Protein AF-A0A929B8I9-F1 (afdb_monomer)

pLDDT: mean 90.93, std 15.97, range [38.53, 98.94]

Mean predicted aligned error: 7.39 Å

InterPro domains:
  IPR000791 Acetate transporter GPR1/Ato2/SatP-like [PF01184] (19-195)
  IPR051633 Acetate Uptake Transporter [PTHR31123] (15-196)

Foldseek 3Di:
DDDDDDDDPPPPPDPPDPDDPDPDPPDAQLLLQLLLLLLVLLLLLLCVLLVVDDVVPSLVSLVSLPPRQAPSLLVSLVVCVVSVNPLSNCVSNVSNVVSNVVSCCVPPPLVVCPPCSLVVLLVSLVVVLVVLVVSLVVCVQAWPLSNLLSVLSSQLSNLVSVCSVPVDSVSSSVSSVSSNSSSVSSNLLSCQSPVCVVVVHRPRPTNHGD

Organism: NCBI:txid2781240

Sequence (210 aa):
MTTVSRDSDLDGPGNGAPAEPASAPAFGDPAPLGMGAFAMTTFVLSVFNAGLMNIELQTVVLPLALFYGGLSQVLAGMWAFRVGNTFGGLAFTSFGAFWLSYATYAQFFVEALGAGADAATSLFLFAWAIFSAYMTVAAVRTTPVVLGVFVLLTITLVLLGAASASGAGALTMAGGWAGLLTALVAWYGSAGGVINLVWGRDLLPGNAPR

Nearest PDB structures (foldseek):
  5ys3-assembly1_A  TM=9.348E-01  e=8.831E-11  Citrobacter koseri ATCC BAA-895
  5zug-assembly1_F  TM=9.337E-01  e=6.625E-10  Escherichia coli K-12
  8j7v-assembly1_B  TM=3.418E-01  e=6.396E+00  Homo sapiens

Secondary structure (DSSP, 8-state):
----------------PPPPPPPPPSS--SHHHHHHHHHHHHHHHHHHHTTSS-GGGGGGHHHIIIIIIIIIHHHHHHHHHHTT-HHHHHHHHHHHHHHHHHHHIIIIITGGGGGGHHHHHHHHHHHHHHHHHHHHHHHTTS-HHHHHHHHHHHHHHHHHHHHHHHT-HHHHHHHHHHHHHHHHHHHHHHHHHHHHHHHTS-SSTT-S--

Structure (mmCIF, N/CA/C/O backbone):
data_AF-A0A929B8I9-F1
#
_entry.id   AF-A0A929B8I9-F1
#
loop_
_atom_site.group_PDB
_atom_site.id
_atom_site.type_symbol
_atom_site.label_atom_id
_atom_site.label_alt_id
_atom_site.label_comp_id
_atom_site.label_asym_id
_atom_site.label_entity_id
_atom_site.label_seq_id
_atom_site.pdbx_PDB_ins_code
_atom_site.Cartn_x
_atom_site.Cartn_y
_atom_site.Cartn_z
_atom_site.occupancy
_atom_site.B_iso_or_equiv
_atom_site.auth_seq_id
_atom_site.auth_comp_id
_atom_site.auth_asym_id
_atom_site.auth_atom_id
_atom_site.pdbx_PDB_model_num
ATOM 1 N N . MET A 1 1 ? -43.778 15.004 79.796 1.00 38.53 1 MET A N 1
ATOM 2 C CA . MET A 1 1 ? -44.407 15.240 78.481 1.00 38.53 1 MET A CA 1
ATOM 3 C C . MET A 1 1 ? -43.318 14.967 77.442 1.00 38.53 1 MET A C 1
ATOM 5 O O . MET A 1 1 ? -42.367 15.728 77.419 1.00 38.53 1 MET A O 1
ATOM 9 N N . THR A 1 2 ? -43.187 13.701 77.003 1.00 40.50 2 THR A N 1
ATOM 10 C CA . THR A 1 2 ? -43.490 13.204 75.623 1.00 40.50 2 THR A CA 1
ATOM 11 C C . THR A 1 2 ? -42.479 13.728 74.585 1.00 40.50 2 THR A C 1
ATOM 13 O O . THR A 1 2 ? -42.297 14.930 74.527 1.00 40.50 2 THR A O 1
ATOM 16 N N . THR A 1 3 ? -41.755 12.961 73.756 1.00 40.31 3 THR A N 1
ATOM 17 C CA . THR A 1 3 ? -41.862 11.581 73.224 1.00 40.31 3 THR A CA 1
ATOM 18 C C . THR A 1 3 ? -40.519 11.137 72.597 1.00 40.31 3 THR A C 1
ATOM 20 O O . THR A 1 3 ? -39.682 11.962 72.251 1.00 40.31 3 THR A O 1
ATOM 23 N N . VAL A 1 4 ? -40.366 9.820 72.421 1.00 45.84 4 VAL A N 1
ATOM 24 C CA . VAL A 1 4 ? -39.342 9.074 71.654 1.00 45.84 4 VAL A CA 1
ATOM 25 C C . VAL A 1 4 ? -39.620 9.095 70.134 1.00 45.84 4 VAL A C 1
ATOM 27 O O . VAL A 1 4 ? -40.789 9.045 69.772 1.00 45.84 4 VAL A O 1
ATOM 30 N N . SER A 1 5 ? -38.573 9.072 69.282 1.00 45.44 5 SER A N 1
ATOM 31 C CA . SER A 1 5 ? -38.482 8.434 67.930 1.00 45.44 5 SER A CA 1
ATOM 32 C C . SER A 1 5 ? -37.084 8.735 67.339 1.00 45.44 5 SER A C 1
ATOM 34 O O . SER A 1 5 ? -36.794 9.899 67.101 1.00 45.44 5 SER A O 1
ATOM 36 N N . ARG A 1 6 ? -36.060 7.866 67.356 1.00 44.72 6 ARG A N 1
ATOM 37 C CA . ARG A 1 6 ? -35.718 6.717 66.478 1.00 44.72 6 ARG A CA 1
ATOM 38 C C . ARG A 1 6 ? -35.771 6.936 64.951 1.00 44.72 6 ARG A C 1
ATOM 40 O O . ARG A 1 6 ? -36.839 7.166 64.404 1.00 44.72 6 ARG A O 1
ATOM 47 N N . ASP A 1 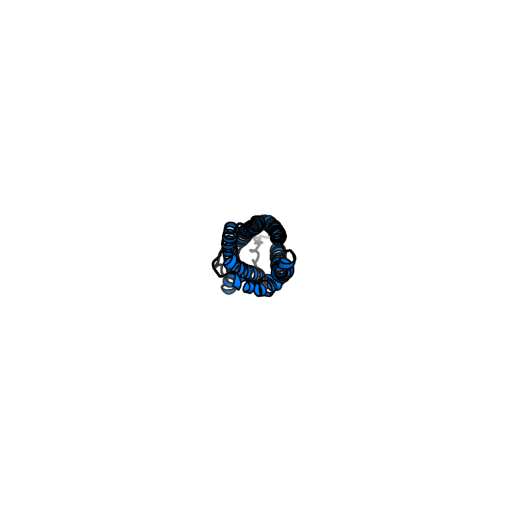7 ? -34.578 6.739 64.375 1.00 42.72 7 ASP A N 1
ATOM 48 C CA . ASP A 1 7 ? -34.179 5.998 63.167 1.00 42.72 7 ASP A CA 1
ATOM 49 C C . ASP A 1 7 ? -34.445 6.500 61.731 1.00 42.72 7 ASP A C 1
ATOM 51 O O . ASP A 1 7 ? -35.569 6.694 61.287 1.00 42.72 7 ASP A O 1
ATOM 55 N N . SER A 1 8 ? -33.317 6.508 61.000 1.00 49.41 8 SER A N 1
ATOM 56 C CA . SER A 1 8 ? -33.100 5.970 59.648 1.00 49.41 8 SER A CA 1
ATOM 57 C C . SER A 1 8 ? -33.700 6.692 58.442 1.00 49.41 8 SER A C 1
ATOM 59 O O . SER A 1 8 ? -34.690 6.232 57.881 1.00 49.41 8 SER A O 1
ATOM 61 N N . ASP A 1 9 ? -32.961 7.671 57.918 1.00 43.31 9 ASP A N 1
ATOM 62 C CA . ASP A 1 9 ? -32.901 7.881 56.471 1.00 43.31 9 ASP A CA 1
ATOM 63 C C . ASP A 1 9 ? -31.677 7.133 55.938 1.00 43.31 9 ASP A C 1
ATOM 65 O O . ASP A 1 9 ? -30.535 7.588 55.972 1.00 43.31 9 ASP A O 1
ATOM 69 N N . LEU A 1 10 ? -31.950 5.890 55.550 1.00 47.19 10 LEU A N 1
ATOM 70 C CA . LEU A 1 10 ? -31.090 5.072 54.718 1.00 47.19 10 LEU A CA 1
ATOM 71 C C . LEU A 1 10 ? -31.042 5.729 53.337 1.00 47.19 10 LEU A C 1
ATOM 73 O O . LEU A 1 10 ? -32.032 5.691 52.605 1.00 47.19 10 LEU A O 1
ATOM 77 N N . ASP A 1 11 ? -29.887 6.277 52.967 1.00 52.00 11 ASP A N 1
ATOM 78 C CA . ASP A 1 11 ? -29.515 6.444 51.565 1.00 52.00 11 ASP A CA 1
ATOM 79 C C . ASP A 1 11 ? -29.597 5.061 50.904 1.00 52.00 11 ASP A C 1
ATOM 81 O O . ASP A 1 11 ? -28.732 4.197 51.076 1.00 52.00 11 ASP A O 1
ATOM 85 N N . GLY A 1 12 ? -30.710 4.810 50.214 1.00 47.75 12 GLY A N 1
ATOM 86 C CA . GLY A 1 12 ? -30.908 3.592 49.445 1.00 47.75 12 GLY A CA 1
ATOM 87 C C . GLY A 1 12 ? -29.814 3.455 48.381 1.00 47.75 12 GLY A C 1
ATOM 88 O O . GLY A 1 12 ? -29.328 4.464 47.863 1.00 47.75 12 GLY A O 1
ATOM 89 N N . PRO A 1 13 ? -29.413 2.224 48.018 1.00 46.22 13 PRO A N 1
ATOM 90 C CA . PRO A 1 13 ? -28.463 2.023 46.938 1.00 46.22 13 PRO A CA 1
ATOM 91 C C . PRO A 1 13 ? -29.053 2.647 45.674 1.00 46.22 13 PRO A C 1
ATOM 93 O O . PRO A 1 13 ? -30.129 2.249 45.222 1.00 46.22 13 PRO A O 1
ATOM 96 N N . GLY A 1 14 ? -28.357 3.658 45.142 1.00 51.19 14 GLY A N 1
ATOM 97 C CA . GLY A 1 14 ? -28.677 4.282 43.869 1.00 51.19 14 GLY A CA 1
ATOM 98 C C . GLY A 1 14 ? -28.957 3.185 42.857 1.00 51.19 14 GLY A C 1
ATOM 99 O O . GLY A 1 14 ? -28.108 2.330 42.608 1.00 51.19 14 GLY A O 1
ATOM 100 N N . ASN A 1 15 ? -30.191 3.173 42.364 1.00 50.75 15 ASN A N 1
ATOM 101 C CA . ASN A 1 15 ? -30.685 2.205 41.410 1.00 50.75 15 ASN A CA 1
ATOM 102 C C . ASN A 1 15 ? -29.807 2.329 40.158 1.00 50.75 15 ASN A C 1
ATOM 104 O O . ASN A 1 15 ? -29.991 3.240 39.350 1.00 50.75 15 ASN A O 1
ATOM 108 N N . GLY A 1 16 ? -28.784 1.478 40.065 1.00 56.88 16 GLY A N 1
ATOM 109 C CA . GLY A 1 16 ? -27.883 1.383 38.930 1.00 56.88 16 GLY A CA 1
ATOM 110 C C . GLY A 1 16 ? -28.679 0.860 37.753 1.00 56.88 16 GLY A C 1
ATOM 111 O O . GLY A 1 16 ? -28.706 -0.344 37.506 1.00 56.88 16 GLY A O 1
ATOM 112 N N . ALA A 1 17 ? -29.378 1.767 37.072 1.00 53.84 17 ALA A N 1
ATOM 113 C CA . ALA A 1 17 ? -29.983 1.479 35.790 1.00 53.84 17 ALA A CA 1
ATOM 114 C C . ALA A 1 17 ? -28.897 0.824 34.918 1.00 53.84 17 ALA A C 1
ATOM 116 O O . ALA A 1 17 ? -27.784 1.360 34.851 1.00 53.84 17 ALA A O 1
ATOM 117 N N . PRO A 1 18 ? -29.168 -0.344 34.308 1.00 57.09 18 PRO A N 1
ATOM 118 C CA . PRO A 1 18 ? -28.238 -0.951 33.372 1.00 57.09 18 PRO A CA 1
ATOM 119 C C . PRO A 1 18 ? -27.820 0.108 32.358 1.00 57.09 18 PRO A C 1
ATOM 121 O O . PRO A 1 18 ? -28.687 0.785 31.804 1.00 57.09 18 PRO A O 1
ATOM 124 N N . A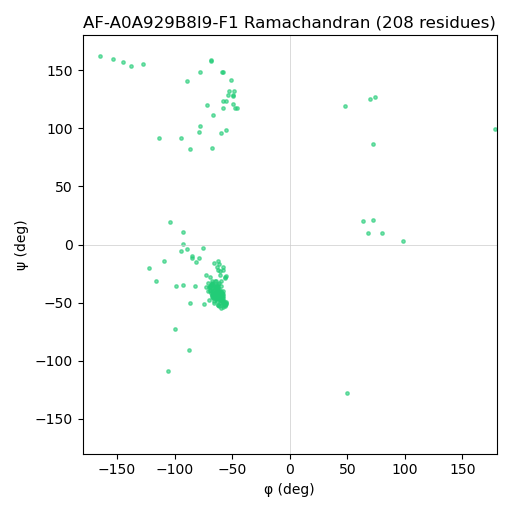LA A 1 19 ? -26.509 0.283 32.163 1.00 59.91 19 ALA A N 1
ATOM 125 C CA . ALA A 1 19 ? -25.995 1.181 31.140 1.00 59.91 19 ALA A CA 1
ATOM 126 C C . ALA A 1 19 ? -26.713 0.858 29.826 1.00 59.91 19 ALA A C 1
ATOM 128 O O . ALA A 1 19 ? -26.705 -0.291 29.377 1.00 59.91 19 ALA A O 1
ATOM 129 N N . GLU A 1 20 ? -27.401 1.857 29.275 1.00 52.88 20 GLU A N 1
ATOM 130 C CA . GLU A 1 20 ? -28.152 1.716 28.037 1.00 52.88 20 GLU A CA 1
ATOM 131 C C . GLU A 1 20 ? -27.194 1.163 26.967 1.00 52.88 20 GLU A C 1
ATOM 133 O O . GLU A 1 20 ? -26.069 1.667 26.852 1.00 52.88 20 GLU A O 1
ATOM 138 N N . PRO A 1 21 ? -27.556 0.082 26.248 1.00 54.97 21 PRO A N 1
ATOM 139 C CA . PRO A 1 21 ? -26.658 -0.514 25.272 1.00 54.97 21 PRO A CA 1
ATOM 140 C C . PRO A 1 21 ? -26.247 0.566 24.277 1.00 54.97 21 PRO A C 1
ATOM 142 O O . PRO A 1 21 ? -27.107 1.212 23.678 1.00 54.97 21 PRO A O 1
ATOM 145 N N . ALA A 1 22 ? -24.933 0.777 24.142 1.00 59.69 22 ALA A N 1
ATOM 146 C CA . ALA A 1 22 ? -24.379 1.762 23.228 1.00 59.69 22 ALA A CA 1
ATOM 147 C C . ALA A 1 22 ? -25.052 1.593 21.861 1.00 59.69 22 ALA A C 1
ATOM 149 O O . ALA A 1 22 ? -24.979 0.522 21.254 1.00 59.69 22 ALA A O 1
ATOM 150 N N . SER A 1 23 ? -25.765 2.633 21.423 1.00 58.12 23 SER A N 1
ATOM 151 C CA . SER A 1 23 ? -26.484 2.645 20.153 1.00 58.12 23 SER A CA 1
ATOM 152 C C . SER A 1 23 ? -25.559 2.163 19.040 1.00 58.12 23 SER A C 1
ATOM 154 O O . SER A 1 23 ? -24.423 2.640 18.948 1.00 58.12 23 SER A O 1
ATOM 156 N N . ALA A 1 24 ? -26.033 1.234 18.206 1.00 58.75 24 ALA A N 1
ATOM 157 C CA . ALA A 1 24 ? -25.246 0.702 17.101 1.00 58.75 24 ALA A CA 1
ATOM 158 C C . ALA A 1 24 ? -24.653 1.850 16.255 1.00 58.75 24 ALA A C 1
ATOM 160 O O . ALA A 1 24 ? -25.339 2.859 16.048 1.00 58.75 24 ALA A O 1
ATOM 161 N N . PRO A 1 25 ? -23.403 1.732 15.766 1.00 61.59 25 PRO A N 1
ATOM 162 C CA . PRO A 1 25 ? -22.805 2.760 14.926 1.00 61.59 25 PRO A CA 1
ATOM 163 C C . PRO A 1 25 ? -23.725 3.082 13.747 1.00 61.59 25 PRO A C 1
ATOM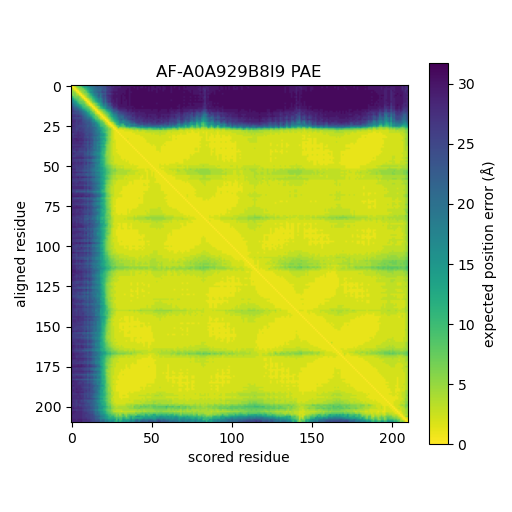 165 O O . PRO A 1 25 ? -24.194 2.181 13.055 1.00 61.59 25 PRO A O 1
ATOM 168 N N . ALA A 1 26 ? -23.969 4.368 13.496 1.00 71.75 26 ALA A N 1
ATOM 169 C CA . ALA A 1 26 ? -24.854 4.805 12.414 1.00 71.75 26 ALA A CA 1
ATOM 170 C C . ALA A 1 26 ? -24.366 4.381 11.009 1.00 71.75 26 ALA A C 1
ATOM 172 O O . ALA A 1 26 ? -25.138 4.413 10.054 1.00 71.75 26 ALA A O 1
ATOM 173 N N . PHE A 1 27 ? -23.092 3.989 10.883 1.00 81.00 27 PHE A N 1
ATOM 174 C CA . PHE A 1 27 ? -22.447 3.535 9.653 1.00 81.00 27 PHE A CA 1
ATOM 175 C C . PHE A 1 27 ? -21.558 2.316 9.933 1.00 81.00 27 PHE A C 1
ATOM 177 O O . PHE A 1 27 ? -21.046 2.164 11.041 1.00 81.00 27 PHE A O 1
ATOM 184 N N . GLY A 1 28 ? -21.342 1.475 8.918 1.00 87.44 28 GLY A N 1
ATOM 185 C CA . GLY A 1 28 ? -20.354 0.395 8.990 1.00 87.44 28 GLY A CA 1
ATOM 186 C C . GLY A 1 28 ? -18.916 0.922 9.027 1.00 87.44 28 GLY A C 1
ATOM 187 O O . GLY A 1 28 ? -18.648 2.035 8.573 1.00 87.44 28 GLY A O 1
ATOM 188 N N . ASP A 1 29 ? -17.989 0.112 9.542 1.00 92.25 29 ASP A N 1
ATOM 189 C CA . ASP A 1 29 ? -16.556 0.420 9.506 1.00 92.25 29 ASP A CA 1
ATOM 190 C C . ASP A 1 29 ? -16.019 0.280 8.066 1.00 92.25 29 ASP A C 1
ATOM 192 O O . ASP A 1 29 ? -16.109 -0.806 7.486 1.00 92.25 29 ASP A O 1
ATOM 196 N N . PRO A 1 30 ? -15.467 1.345 7.457 1.00 96.12 30 PRO A N 1
ATOM 197 C CA . PRO A 1 30 ? -14.913 1.284 6.107 1.00 96.12 30 PRO A CA 1
ATOM 198 C C . PRO A 1 30 ? -13.511 0.657 6.039 1.00 96.12 30 PRO A C 1
ATOM 200 O O . PRO A 1 30 ? -13.036 0.364 4.936 1.00 96.12 30 PRO A O 1
ATOM 203 N N . ALA A 1 31 ? -12.829 0.449 7.172 1.00 96.00 31 ALA A N 1
ATOM 204 C CA . ALA A 1 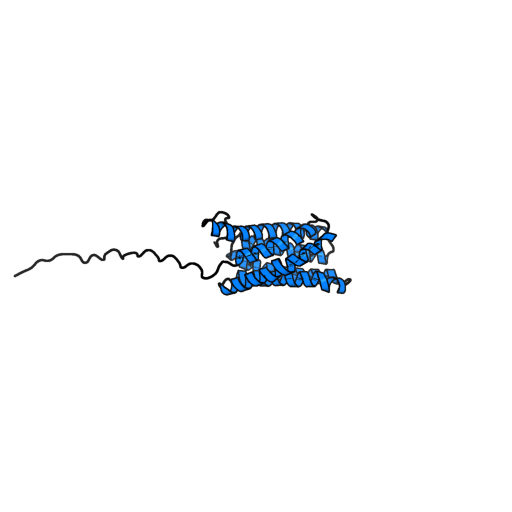31 ? -11.453 -0.042 7.193 1.00 96.00 31 ALA A CA 1
ATOM 205 C C . ALA A 1 31 ? -11.252 -1.397 6.490 1.00 96.00 31 ALA A C 1
ATOM 207 O O . ALA A 1 31 ? -10.273 -1.518 5.747 1.00 96.00 31 ALA A O 1
ATOM 208 N N . PRO A 1 32 ? -12.153 -2.394 6.615 1.00 97.44 32 PRO A N 1
ATOM 209 C CA . PRO A 1 32 ? -11.991 -3.659 5.910 1.00 97.44 32 PRO A CA 1
ATOM 210 C C . PRO A 1 32 ? -11.990 -3.507 4.389 1.00 97.44 32 PRO A C 1
ATOM 212 O O . PRO A 1 32 ? -11.167 -4.124 3.719 1.00 97.44 32 PRO A O 1
ATOM 215 N N . LEU A 1 33 ? -12.848 -2.641 3.838 1.00 98.38 33 LEU A N 1
ATOM 216 C CA . LEU A 1 33 ? -12.864 -2.367 2.400 1.00 98.38 33 LEU A CA 1
ATOM 217 C C . LEU A 1 33 ? -11.545 -1.733 1.949 1.00 98.38 33 LEU A C 1
ATOM 219 O O . LEU A 1 33 ? -10.950 -2.194 0.977 1.00 98.38 33 LEU A O 1
ATOM 223 N N . GLY A 1 34 ? -11.078 -0.707 2.666 1.00 98.44 34 GLY A N 1
ATOM 224 C CA . GLY A 1 34 ? -9.831 -0.019 2.335 1.00 98.44 34 GLY A CA 1
ATOM 225 C C . GLY A 1 34 ? -8.615 -0.950 2.384 1.00 98.44 34 GLY A C 1
ATOM 226 O O . GLY A 1 34 ? -7.799 -0.959 1.463 1.00 98.44 34 GLY A O 1
ATOM 227 N N . MET A 1 35 ? -8.530 -1.783 3.423 1.00 98.38 35 MET A N 1
ATOM 228 C CA . MET A 1 35 ? -7.449 -2.756 3.608 1.00 98.38 35 MET A CA 1
ATOM 229 C C . MET A 1 35 ? -7.501 -3.882 2.569 1.00 98.38 35 MET A C 1
ATOM 231 O O . MET A 1 35 ? -6.464 -4.249 2.023 1.00 98.38 35 MET A O 1
ATOM 235 N N . GLY A 1 36 ? -8.688 -4.410 2.253 1.00 98.81 36 GLY A N 1
ATOM 236 C CA . GLY A 1 36 ? -8.859 -5.461 1.246 1.00 98.81 36 GLY A CA 1
ATOM 237 C C . GLY A 1 36 ? -8.542 -4.987 -0.176 1.00 98.81 36 GLY A C 1
ATOM 238 O O . GLY A 1 36 ? -7.846 -5.688 -0.915 1.00 98.81 36 GLY A O 1
ATOM 239 N N . ALA A 1 37 ? -8.981 -3.773 -0.524 1.00 98.81 37 ALA A N 1
ATOM 240 C CA . ALA A 1 37 ? -8.681 -3.108 -1.793 1.00 98.81 37 ALA A CA 1
ATOM 241 C C . ALA A 1 37 ? -7.178 -2.916 -2.011 1.00 98.81 37 ALA A C 1
ATOM 243 O O . ALA A 1 37 ? -6.624 -3.296 -3.052 1.00 98.81 37 ALA A O 1
ATOM 244 N N . PHE A 1 38 ? -6.517 -2.384 -0.985 1.00 98.81 38 PHE A N 1
ATOM 245 C CA . PHE A 1 38 ? -5.074 -2.223 -0.960 1.00 98.81 38 PHE A CA 1
ATOM 246 C C . PHE A 1 38 ? -4.348 -3.568 -1.084 1.00 98.81 38 PHE A C 1
ATOM 248 O O . PHE A 1 38 ? -3.456 -3.716 -1.922 1.00 98.81 38 PHE A O 1
ATOM 255 N N . ALA A 1 39 ? -4.740 -4.550 -0.266 1.00 98.88 39 ALA A N 1
ATOM 256 C CA . ALA A 1 39 ? -4.087 -5.850 -0.181 1.00 98.88 39 ALA A CA 1
ATOM 257 C C . ALA A 1 39 ? -4.114 -6.591 -1.517 1.00 98.88 39 ALA A C 1
ATOM 259 O O . ALA A 1 39 ? -3.067 -7.015 -1.995 1.00 98.88 39 ALA A O 1
ATOM 260 N N . MET A 1 40 ? -5.283 -6.700 -2.153 1.00 98.88 40 MET A N 1
ATOM 261 C CA . MET A 1 40 ? -5.425 -7.447 -3.404 1.00 98.88 40 MET A CA 1
ATOM 262 C C . MET A 1 40 ? -4.569 -6.850 -4.524 1.00 98.88 40 MET A C 1
ATOM 264 O O . MET A 1 40 ? -3.854 -7.570 -5.217 1.00 98.88 40 MET A O 1
ATOM 268 N N . THR A 1 41 ? -4.611 -5.529 -4.679 1.00 98.81 41 THR A N 1
ATOM 269 C CA . THR A 1 41 ? -3.861 -4.838 -5.733 1.00 98.81 41 THR A CA 1
ATOM 270 C C . THR A 1 41 ? -2.353 -4.931 -5.491 1.00 98.81 41 THR A C 1
ATOM 272 O O . THR A 1 41 ? -1.598 -5.259 -6.409 1.00 98.81 41 THR A O 1
ATOM 275 N N . THR A 1 42 ? -1.923 -4.738 -4.237 1.00 98.88 42 THR A N 1
ATOM 276 C CA . THR A 1 42 ? -0.521 -4.902 -3.822 1.00 98.88 42 THR A CA 1
ATOM 277 C C . THR A 1 42 ? -0.048 -6.328 -4.071 1.00 98.88 42 THR A C 1
ATOM 279 O O . THR A 1 42 ? 0.992 -6.516 -4.689 1.00 98.88 42 THR A O 1
ATOM 282 N N . PHE A 1 43 ? -0.825 -7.333 -3.659 1.00 98.88 43 PHE A N 1
ATOM 283 C CA . PHE A 1 43 ? -0.478 -8.742 -3.822 1.00 98.88 43 PHE A CA 1
ATOM 284 C C . PHE A 1 43 ? -0.192 -9.079 -5.284 1.00 98.88 43 PHE A C 1
ATOM 286 O O . PHE A 1 43 ? 0.867 -9.621 -5.588 1.00 98.88 43 PHE A O 1
ATOM 293 N N . VAL A 1 44 ? -1.103 -8.720 -6.193 1.00 98.81 44 VAL A N 1
ATOM 294 C CA . VAL A 1 44 ? -0.963 -9.066 -7.613 1.00 98.81 44 VAL A CA 1
ATOM 295 C C . VAL A 1 44 ? 0.251 -8.374 -8.231 1.00 98.81 44 VAL A C 1
ATOM 297 O O . VAL A 1 44 ? 1.033 -9.045 -8.897 1.00 98.81 44 VAL A O 1
ATOM 300 N N . LEU A 1 45 ? 0.485 -7.084 -7.958 1.00 98.62 45 LEU A N 1
ATOM 301 C CA . LEU A 1 45 ? 1.706 -6.407 -8.420 1.00 98.62 45 LEU A CA 1
ATOM 302 C C . LEU A 1 45 ? 2.971 -7.066 -7.845 1.00 98.62 45 LEU A C 1
ATOM 304 O O . LEU A 1 45 ? 3.958 -7.281 -8.549 1.00 98.62 45 LEU A O 1
ATOM 308 N N . SER A 1 46 ? 2.935 -7.413 -6.564 1.00 98.75 46 SER A N 1
ATOM 309 C CA . SER A 1 46 ? 4.063 -8.002 -5.855 1.00 98.75 46 SER A CA 1
ATOM 310 C C . SER A 1 46 ? 4.396 -9.426 -6.299 1.00 98.75 46 SER A C 1
ATOM 312 O O . SER A 1 46 ? 5.569 -9.786 -6.250 1.00 98.75 46 SER A O 1
ATOM 314 N N . VAL A 1 47 ? 3.431 -10.208 -6.796 1.00 98.81 47 VAL A N 1
ATOM 315 C CA . VAL A 1 47 ? 3.686 -11.511 -7.445 1.00 98.81 47 VAL A CA 1
ATOM 316 C C . VAL A 1 47 ? 4.625 -11.345 -8.645 1.00 98.81 47 VAL A C 1
ATOM 318 O O . VAL A 1 47 ? 5.585 -12.107 -8.779 1.00 98.81 47 VAL A O 1
ATOM 321 N N . PHE A 1 48 ? 4.399 -10.328 -9.482 1.00 98.69 48 PHE A N 1
ATOM 322 C CA . PHE A 1 48 ? 5.267 -10.032 -10.626 1.00 98.69 48 PHE A CA 1
ATOM 323 C C . PHE A 1 48 ? 6.629 -9.501 -10.184 1.00 98.69 48 PHE A C 1
ATOM 325 O O . PHE A 1 48 ? 7.655 -10.023 -10.613 1.00 98.69 48 PHE A O 1
ATOM 332 N N . ASN A 1 49 ? 6.653 -8.530 -9.264 1.00 98.56 49 ASN A N 1
ATOM 333 C CA . ASN A 1 49 ? 7.910 -7.978 -8.752 1.00 98.56 49 ASN A CA 1
ATOM 334 C C . ASN A 1 49 ? 8.783 -9.050 -8.082 1.00 98.56 49 ASN A C 1
ATOM 336 O O . ASN A 1 49 ? 10.000 -9.008 -8.217 1.00 98.56 49 ASN A O 1
ATOM 340 N N . ALA A 1 50 ? 8.180 -10.028 -7.397 1.00 98.56 50 ALA A N 1
ATOM 341 C CA . ALA A 1 50 ? 8.880 -11.143 -6.756 1.00 98.56 50 ALA A CA 1
ATOM 342 C C . ALA A 1 50 ? 9.367 -12.221 -7.746 1.00 98.56 50 ALA A C 1
ATOM 344 O O . ALA A 1 50 ? 9.998 -13.187 -7.320 1.00 98.56 50 ALA A O 1
ATOM 345 N N . GLY A 1 51 ? 9.072 -12.085 -9.044 1.00 97.75 51 GLY A N 1
ATOM 346 C CA . GLY A 1 51 ? 9.462 -13.052 -10.070 1.00 97.75 51 GLY A CA 1
ATOM 347 C C . GLY A 1 51 ? 8.671 -14.362 -10.027 1.00 97.75 51 GLY A C 1
ATOM 348 O O . GLY A 1 51 ? 9.138 -15.375 -10.540 1.00 97.75 51 GLY A O 1
ATOM 349 N N . LEU A 1 52 ? 7.484 -14.367 -9.409 1.00 98.25 52 LEU A N 1
ATOM 350 C CA . LEU A 1 52 ? 6.651 -15.569 -9.267 1.00 98.25 52 LEU A CA 1
ATOM 351 C C . LEU A 1 52 ? 5.758 -15.834 -10.492 1.00 98.25 52 LEU A C 1
ATOM 353 O O . LEU A 1 52 ? 5.141 -16.893 -10.584 1.00 98.25 52 LEU A O 1
ATOM 357 N N . MET A 1 53 ? 5.672 -14.885 -11.428 1.00 97.75 53 MET A N 1
ATOM 358 C CA . MET A 1 53 ? 4.894 -14.997 -12.663 1.00 97.75 53 MET A CA 1
ATOM 359 C C . MET A 1 53 ? 5.601 -14.279 -13.820 1.00 97.75 53 MET A C 1
ATOM 361 O O . MET A 1 53 ? 6.397 -13.371 -13.589 1.00 97.75 53 MET A O 1
ATOM 365 N N . ASN A 1 54 ? 5.299 -14.675 -15.065 1.00 96.81 54 ASN A N 1
ATOM 366 C CA . ASN A 1 54 ? 5.804 -13.998 -16.262 1.00 96.81 54 ASN A CA 1
ATOM 367 C C . ASN A 1 54 ? 5.394 -12.512 -16.254 1.00 96.81 54 ASN A C 1
ATOM 369 O O . ASN A 1 54 ? 4.205 -12.195 -16.201 1.00 96.81 54 ASN A O 1
ATOM 373 N N . ILE A 1 55 ? 6.386 -11.625 -16.348 1.00 94.75 55 ILE A N 1
ATOM 374 C CA . ILE A 1 55 ? 6.229 -10.168 -16.329 1.00 94.75 55 ILE A CA 1
ATOM 375 C C . ILE A 1 55 ? 5.353 -9.639 -17.475 1.00 94.75 55 ILE A C 1
ATOM 377 O O . ILE A 1 55 ? 4.675 -8.630 -17.315 1.00 94.75 55 ILE A O 1
ATOM 381 N N . GLU A 1 56 ? 5.274 -10.355 -18.599 1.00 95.81 56 GLU A N 1
ATOM 382 C CA . GLU A 1 56 ? 4.418 -9.993 -19.740 1.00 95.81 56 GLU A CA 1
ATOM 383 C C . GLU A 1 56 ? 2.919 -9.997 -19.389 1.00 95.81 56 GLU A C 1
ATOM 385 O O . GLU A 1 56 ? 2.114 -9.364 -20.071 1.00 95.81 56 GLU A O 1
ATOM 390 N N . LEU A 1 57 ? 2.531 -10.677 -18.303 1.00 97.12 57 LEU A N 1
ATOM 391 C CA . LEU A 1 57 ? 1.150 -10.739 -17.819 1.00 97.12 57 LEU A CA 1
ATOM 392 C C . LEU A 1 57 ? 0.832 -9.652 -16.775 1.00 97.12 57 LEU A C 1
ATOM 394 O O . LEU A 1 57 ? -0.298 -9.587 -16.288 1.00 97.12 57 LEU A O 1
ATOM 398 N N . GLN A 1 58 ? 1.793 -8.784 -16.431 1.00 96.50 58 GLN A N 1
ATOM 399 C CA . GLN A 1 58 ? 1.657 -7.787 -15.359 1.00 96.50 58 GLN A CA 1
ATOM 400 C C . GLN A 1 58 ? 0.523 -6.780 -15.600 1.00 96.50 58 GLN A C 1
ATOM 402 O O . GLN A 1 58 ? -0.021 -6.221 -14.647 1.00 96.50 58 GLN A O 1
ATOM 407 N N . THR A 1 59 ? 0.101 -6.574 -16.848 1.00 96.00 59 THR A N 1
ATOM 408 C CA . THR A 1 59 ? -1.001 -5.659 -17.198 1.00 96.00 59 THR A CA 1
ATOM 409 C C . THR A 1 59 ? -2.326 -6.010 -16.510 1.00 96.00 59 THR A C 1
ATOM 411 O O . THR A 1 59 ? -3.166 -5.127 -16.329 1.00 96.00 59 THR A O 1
ATOM 414 N N . VAL A 1 60 ? -2.488 -7.245 -16.012 1.00 97.88 60 VAL A N 1
ATOM 415 C CA . VAL A 1 60 ? -3.621 -7.656 -15.161 1.00 97.88 60 VAL A CA 1
ATOM 416 C C . VAL A 1 60 ? -3.753 -6.823 -13.872 1.00 97.88 60 VAL A C 1
ATOM 418 O O . VAL A 1 60 ? -4.841 -6.731 -13.304 1.00 97.88 60 VAL A O 1
ATOM 421 N N . VAL A 1 61 ? -2.675 -6.168 -13.421 1.00 98.25 61 VAL A N 1
ATOM 422 C CA . VAL A 1 61 ? -2.678 -5.264 -12.257 1.00 98.25 61 VAL A CA 1
ATOM 423 C C . VAL A 1 61 ? -3.504 -4.001 -12.522 1.00 98.25 61 VAL A C 1
ATOM 425 O O . VAL A 1 61 ? -4.133 -3.483 -11.601 1.00 98.25 61 VAL A O 1
ATOM 428 N N . LEU A 1 62 ? -3.535 -3.498 -13.760 1.00 97.94 62 LEU A N 1
ATOM 429 C CA . LEU A 1 62 ? -4.151 -2.208 -14.093 1.00 97.94 62 LEU A CA 1
ATOM 430 C C . LEU A 1 62 ? -5.640 -2.108 -13.721 1.00 97.94 62 LEU A C 1
ATOM 432 O O . LEU A 1 62 ? -5.999 -1.143 -13.044 1.00 97.94 62 LEU A O 1
ATOM 436 N N . PRO A 1 63 ? -6.528 -3.060 -14.076 1.00 98.31 63 PRO A N 1
ATOM 437 C CA . PRO A 1 63 ? -7.928 -2.984 -13.655 1.00 98.31 63 PRO A CA 1
ATOM 438 C C . PRO A 1 63 ? -8.098 -3.029 -12.128 1.00 98.31 63 PRO A C 1
ATOM 440 O O . PRO A 1 63 ? -8.970 -2.341 -11.597 1.00 98.31 63 PRO A O 1
ATOM 443 N N . LEU A 1 64 ? -7.254 -3.773 -11.403 1.00 98.56 64 LEU A N 1
ATOM 444 C CA . LEU A 1 64 ? -7.278 -3.785 -9.935 1.00 98.56 64 LEU A CA 1
ATOM 445 C C . LEU A 1 64 ? -6.857 -2.430 -9.364 1.00 98.56 64 LEU A C 1
ATOM 447 O O . LEU A 1 64 ? -7.539 -1.896 -8.489 1.00 98.56 64 LEU A O 1
ATOM 451 N N . ALA A 1 65 ? -5.786 -1.849 -9.905 1.00 98.69 65 ALA A N 1
ATOM 452 C CA . ALA A 1 65 ? -5.292 -0.535 -9.519 1.00 98.69 65 ALA A CA 1
ATOM 453 C C . ALA A 1 65 ? -6.296 0.583 -9.827 1.00 98.69 65 ALA A C 1
ATOM 455 O O . ALA A 1 65 ? -6.430 1.516 -9.042 1.00 98.69 65 ALA A O 1
ATOM 456 N N . LEU A 1 66 ? -7.064 0.481 -10.911 1.00 98.62 66 LEU A N 1
ATOM 457 C CA . LEU A 1 66 ? -8.088 1.473 -11.232 1.00 98.62 66 LEU A CA 1
ATOM 458 C C . LEU A 1 66 ? -9.327 1.345 -10.336 1.00 98.62 66 LEU A C 1
ATOM 460 O O . LEU A 1 66 ? -9.770 2.324 -9.734 1.00 98.62 66 LEU A O 1
ATOM 464 N N . PHE A 1 67 ? -9.898 0.147 -10.226 1.00 98.75 67 PHE A N 1
ATOM 465 C CA . PHE A 1 67 ? -11.239 -0.009 -9.656 1.00 98.75 67 PHE A CA 1
ATOM 466 C C . PHE A 1 67 ? -11.250 -0.437 -8.193 1.00 98.75 67 PHE A C 1
ATOM 468 O O . PHE A 1 67 ? -12.111 0.014 -7.431 1.00 98.75 67 PHE A O 1
ATOM 475 N N . TYR A 1 68 ? -10.310 -1.286 -7.781 1.00 98.69 68 TYR A N 1
ATOM 476 C CA . TYR A 1 68 ? -10.303 -1.814 -6.424 1.00 98.69 68 TYR A CA 1
ATOM 477 C C . TYR A 1 68 ? -9.318 -1.053 -5.545 1.00 98.69 68 TYR A C 1
ATOM 479 O O . TYR A 1 68 ? -9.756 -0.203 -4.768 1.00 98.69 68 TYR A O 1
ATOM 487 N N . GLY A 1 69 ? -8.013 -1.256 -5.740 1.00 98.56 69 GLY A N 1
ATOM 488 C CA . GLY A 1 69 ? -6.971 -0.492 -5.054 1.00 98.56 69 GLY A CA 1
ATOM 489 C C . GLY A 1 69 ? -7.096 1.012 -5.270 1.00 98.56 69 GLY A C 1
ATOM 490 O O . GLY A 1 69 ? -6.723 1.766 -4.394 1.00 98.56 69 GLY A O 1
ATOM 491 N N . GLY A 1 70 ? -7.669 1.458 -6.389 1.00 98.69 70 GLY A N 1
ATOM 492 C CA . GLY A 1 70 ? -7.930 2.868 -6.669 1.00 98.69 70 GLY A CA 1
ATOM 493 C C . GLY A 1 70 ? -9.276 3.350 -6.141 1.00 98.69 70 GLY A C 1
ATOM 494 O O . GLY A 1 70 ? -9.395 3.824 -5.010 1.00 98.69 70 GLY A O 1
ATOM 495 N N . LEU A 1 71 ? -10.306 3.251 -6.985 1.00 98.75 71 LEU A N 1
ATOM 496 C CA . LEU A 1 71 ? -11.630 3.822 -6.728 1.00 98.75 71 LEU A CA 1
ATOM 497 C C . LEU A 1 71 ? -12.257 3.326 -5.417 1.00 98.75 71 LEU A C 1
ATOM 499 O O . LEU A 1 71 ? -12.658 4.138 -4.586 1.00 98.75 71 LEU A O 1
ATOM 503 N N . SER A 1 72 ? -12.335 2.009 -5.210 1.00 98.75 72 SER A N 1
ATOM 504 C CA . SER A 1 72 ? -12.969 1.451 -4.005 1.00 98.75 72 SER A CA 1
ATOM 505 C C . SER A 1 72 ? -12.231 1.868 -2.730 1.00 98.75 72 SER A C 1
ATOM 507 O O . SER A 1 72 ? -12.866 2.168 -1.717 1.00 98.75 72 SER A O 1
ATOM 509 N N . GLN A 1 73 ? -10.899 1.950 -2.784 1.00 98.81 73 GLN A N 1
ATOM 510 C CA . GLN A 1 73 ? -10.085 2.400 -1.659 1.00 98.81 73 GLN A CA 1
ATOM 511 C C . GLN A 1 73 ? -10.274 3.898 -1.361 1.00 98.81 73 GLN A C 1
ATOM 513 O O . GLN A 1 73 ? -10.407 4.271 -0.194 1.00 98.81 73 GLN A O 1
ATOM 518 N N . VAL A 1 74 ? -10.384 4.751 -2.389 1.00 98.88 74 VAL A N 1
ATOM 519 C CA . VAL A 1 74 ? -10.755 6.169 -2.212 1.00 98.88 74 VAL A CA 1
ATOM 520 C C . VAL A 1 74 ? -12.116 6.293 -1.529 1.00 98.88 74 VAL A C 1
ATOM 522 O O . VAL A 1 74 ? -12.256 7.054 -0.571 1.00 98.88 74 VAL A O 1
ATOM 525 N N . LEU A 1 75 ? -13.112 5.516 -1.965 1.00 98.62 75 LEU A N 1
ATOM 526 C CA . LEU A 1 75 ? -14.444 5.526 -1.354 1.00 98.62 75 LEU A CA 1
ATOM 527 C C . LEU A 1 75 ? -14.399 5.097 0.120 1.00 98.62 75 LEU A C 1
ATOM 529 O O . LEU A 1 75 ? -15.023 5.748 0.959 1.00 98.62 75 LEU A O 1
ATOM 533 N N . ALA A 1 76 ? -13.622 4.062 0.459 1.00 98.50 76 ALA A N 1
ATOM 534 C CA . ALA A 1 76 ? -13.393 3.672 1.851 1.00 98.50 76 ALA A CA 1
ATOM 535 C C . ALA A 1 76 ? -12.778 4.819 2.672 1.00 98.50 76 ALA A C 1
ATOM 537 O O . ALA A 1 76 ? -13.211 5.082 3.795 1.00 98.50 76 ALA A O 1
ATOM 538 N N . GLY A 1 77 ? -11.821 5.553 2.099 1.00 98.56 77 GLY A N 1
ATOM 539 C CA . GLY A 1 77 ? -11.229 6.735 2.725 1.00 98.56 77 GLY A CA 1
ATOM 540 C C . GLY A 1 77 ? -12.235 7.858 2.989 1.00 98.56 77 GLY A C 1
ATOM 541 O O . GLY A 1 77 ? -12.254 8.426 4.082 1.00 98.56 77 GLY A O 1
ATOM 542 N N . MET A 1 78 ? -13.135 8.134 2.043 1.00 98.25 78 MET A N 1
ATOM 543 C CA . MET A 1 78 ? -14.182 9.149 2.228 1.00 98.25 78 MET A CA 1
ATOM 544 C C . MET A 1 78 ? -15.138 8.784 3.368 1.00 98.25 78 MET A C 1
ATOM 546 O O . MET A 1 78 ? -15.464 9.630 4.206 1.00 98.25 78 MET A O 1
ATOM 550 N N . TRP A 1 79 ? -15.532 7.513 3.460 1.00 97.31 79 TRP A N 1
ATOM 551 C CA . TRP A 1 79 ? -16.337 7.026 4.580 1.00 97.31 79 TRP A CA 1
ATOM 552 C C . TRP A 1 79 ? -15.571 7.041 5.905 1.00 97.31 79 TRP A C 1
ATOM 554 O O . TRP A 1 79 ? -16.163 7.348 6.939 1.00 97.31 79 TRP A O 1
ATOM 564 N N . ALA A 1 80 ? -14.259 6.793 5.892 1.00 97.06 80 ALA A N 1
ATOM 565 C CA . ALA A 1 80 ? -13.433 6.866 7.094 1.00 97.06 80 ALA A CA 1
ATOM 566 C C . ALA A 1 80 ? -13.373 8.297 7.653 1.00 97.06 80 ALA A C 1
ATOM 568 O O . ALA A 1 80 ? -13.568 8.487 8.855 1.00 97.06 80 ALA A O 1
ATOM 569 N N . PHE A 1 81 ? -13.228 9.314 6.795 1.00 97.06 81 PHE A N 1
ATOM 570 C CA . PHE A 1 81 ? -13.368 10.710 7.225 1.00 97.06 81 PHE A CA 1
ATOM 571 C C . PHE A 1 81 ? -14.762 11.002 7.786 1.00 97.06 81 PHE A C 1
ATOM 573 O O . PHE A 1 81 ? -14.884 11.673 8.812 1.00 97.06 81 PHE A O 1
ATOM 580 N N . ARG A 1 82 ? -15.818 10.460 7.165 1.00 95.12 82 ARG A N 1
ATOM 581 C CA . ARG A 1 82 ? -17.200 10.666 7.620 1.00 95.12 82 ARG A CA 1
ATOM 582 C C . ARG A 1 82 ? -17.455 10.133 9.033 1.00 95.12 82 ARG A C 1
ATOM 584 O O . ARG A 1 82 ? -18.261 10.733 9.746 1.00 95.12 82 ARG A O 1
ATOM 591 N N . VAL A 1 83 ? -16.795 9.048 9.438 1.00 92.31 83 VAL A N 1
ATOM 592 C CA . VAL A 1 83 ? -16.908 8.469 10.792 1.00 92.31 83 VAL A CA 1
ATOM 593 C C . VAL A 1 83 ? -15.839 8.987 11.766 1.00 92.31 83 VAL A C 1
ATOM 595 O O . VAL A 1 83 ? -15.697 8.455 12.861 1.00 92.31 83 VAL A O 1
ATOM 598 N N . GLY A 1 84 ? -15.089 10.031 11.392 1.00 93.19 84 GLY A N 1
ATOM 599 C CA . GLY A 1 84 ? -14.093 10.669 12.259 1.00 93.19 84 GLY A CA 1
ATOM 600 C C . GLY A 1 84 ? -12.748 9.938 12.348 1.00 93.19 84 GLY A C 1
ATOM 601 O O . GLY A 1 84 ? -11.903 10.309 13.160 1.00 93.19 84 GLY A O 1
ATOM 602 N N . ASN A 1 85 ? -12.507 8.927 11.509 1.00 94.81 85 ASN A N 1
ATOM 603 C CA . ASN A 1 85 ? -11.223 8.236 11.435 1.00 94.81 85 ASN A CA 1
ATOM 604 C C . ASN A 1 85 ? -10.278 8.964 10.462 1.00 94.81 85 ASN A C 1
ATOM 606 O O . ASN A 1 85 ? -10.135 8.572 9.303 1.00 94.81 85 ASN A O 1
ATOM 610 N N . THR A 1 86 ? -9.613 10.023 10.935 1.00 97.31 86 THR A N 1
ATOM 611 C CA . THR A 1 86 ? -8.667 10.819 10.127 1.00 97.31 86 THR A CA 1
ATOM 612 C C . THR A 1 86 ? -7.503 9.989 9.591 1.00 97.31 86 THR A C 1
ATOM 614 O O . THR A 1 86 ? -7.121 10.157 8.435 1.00 97.31 86 THR A O 1
ATOM 617 N N . PHE A 1 87 ? -6.950 9.080 10.403 1.00 97.56 87 PHE A N 1
ATOM 618 C CA . PHE A 1 87 ? -5.840 8.223 9.981 1.00 97.56 87 PHE A CA 1
ATOM 619 C C . PHE A 1 87 ? -6.256 7.333 8.806 1.00 97.56 87 PHE A C 1
ATOM 621 O O . PHE A 1 87 ? -5.602 7.344 7.765 1.00 97.56 87 PHE A O 1
ATOM 628 N N . GLY A 1 88 ? -7.365 6.601 8.954 1.00 97.38 88 GLY A N 1
ATOM 629 C CA . GLY A 1 88 ? -7.900 5.729 7.910 1.00 97.38 88 GLY A CA 1
ATOM 630 C C . GLY A 1 88 ? -8.329 6.516 6.675 1.00 97.38 88 GLY A C 1
ATOM 631 O O . GLY A 1 88 ? -8.004 6.125 5.557 1.00 97.38 88 GLY A O 1
ATOM 632 N N . GLY A 1 89 ? -8.984 7.663 6.865 1.00 98.38 89 GLY A N 1
ATOM 633 C CA . GLY A 1 89 ? -9.390 8.544 5.773 1.00 98.38 89 GLY A CA 1
ATOM 634 C C . GLY A 1 89 ? -8.210 8.995 4.926 1.00 98.38 89 GLY A C 1
ATOM 635 O O . GLY A 1 89 ? -8.236 8.838 3.702 1.00 98.38 89 GLY A O 1
ATOM 636 N N . LEU A 1 90 ? -7.143 9.474 5.570 1.00 98.56 90 LEU A N 1
ATOM 637 C CA . LEU A 1 90 ? -5.931 9.899 4.879 1.00 98.56 90 LEU A CA 1
ATOM 638 C C . LEU A 1 90 ? -5.210 8.712 4.231 1.00 98.56 90 LEU A C 1
ATOM 640 O O . LEU A 1 90 ? -4.835 8.797 3.066 1.00 98.56 90 LEU A O 1
ATOM 644 N N . ALA A 1 91 ? -5.052 7.596 4.947 1.00 98.56 91 ALA A N 1
ATOM 645 C CA . ALA A 1 91 ? -4.378 6.406 4.435 1.00 98.56 91 ALA A CA 1
ATOM 646 C C . ALA A 1 91 ? -5.069 5.838 3.186 1.00 98.56 91 ALA A C 1
ATOM 648 O O . ALA A 1 91 ? -4.434 5.674 2.144 1.00 98.56 91 ALA A O 1
ATOM 649 N N . PHE A 1 92 ? -6.369 5.547 3.271 1.00 98.69 92 PHE A N 1
ATOM 650 C CA .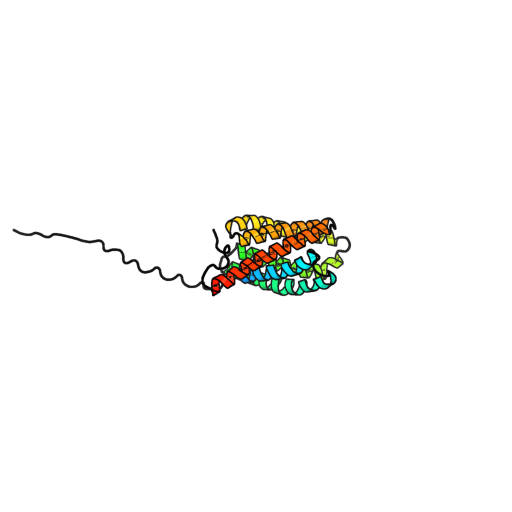 PHE A 1 92 ? -7.095 4.889 2.186 1.00 98.69 92 PHE A CA 1
ATOM 651 C C . PHE A 1 92 ? -7.291 5.807 0.983 1.00 98.69 92 PHE A C 1
ATOM 653 O O . PHE A 1 92 ? -7.100 5.365 -0.145 1.00 98.69 92 PHE A O 1
ATOM 660 N N . THR A 1 93 ? -7.584 7.091 1.199 1.00 98.81 93 THR A N 1
ATOM 661 C CA . THR A 1 93 ? -7.711 8.044 0.087 1.00 98.81 93 THR A CA 1
ATOM 662 C C . THR A 1 93 ? -6.386 8.221 -0.643 1.00 98.81 93 THR A C 1
ATOM 664 O O . THR A 1 93 ? -6.352 8.152 -1.870 1.00 98.81 93 THR A O 1
ATOM 667 N N . SER A 1 94 ? -5.290 8.409 0.096 1.00 98.88 94 SER A N 1
ATOM 668 C CA . SER A 1 94 ? -3.973 8.627 -0.502 1.00 98.88 94 SER A CA 1
ATOM 669 C C . SER A 1 94 ? -3.473 7.393 -1.242 1.00 98.88 94 SER A C 1
ATOM 671 O O . SER A 1 94 ? -3.049 7.522 -2.384 1.00 98.88 94 SER A O 1
ATOM 673 N N . PHE A 1 95 ? -3.569 6.190 -0.667 1.00 98.81 95 PHE A N 1
ATOM 674 C CA . PHE A 1 95 ? -3.158 4.983 -1.393 1.00 98.81 95 PHE A CA 1
ATOM 675 C C . PHE A 1 95 ? -4.130 4.587 -2.512 1.00 98.81 95 PHE A C 1
ATOM 677 O O . PHE A 1 95 ? -3.701 4.030 -3.519 1.00 98.81 95 PHE A O 1
ATOM 684 N N . GLY A 1 96 ? -5.406 4.962 -2.407 1.00 98.88 96 GLY A N 1
ATOM 685 C CA . GLY A 1 96 ? -6.329 4.923 -3.537 1.00 98.88 96 GLY A CA 1
ATOM 686 C C . GLY A 1 96 ? -5.868 5.813 -4.691 1.00 98.88 96 GLY A C 1
ATOM 687 O O . GLY A 1 96 ? -5.785 5.383 -5.842 1.00 98.88 96 GLY A O 1
ATOM 688 N N . ALA A 1 97 ? -5.465 7.044 -4.383 1.00 98.81 97 ALA A N 1
ATOM 689 C CA . ALA A 1 97 ? -4.883 7.952 -5.364 1.00 98.81 97 ALA A CA 1
ATOM 690 C C . ALA A 1 97 ? -3.522 7.460 -5.894 1.00 98.81 97 ALA A C 1
ATOM 692 O O . ALA A 1 97 ? -3.244 7.633 -7.081 1.00 98.81 97 ALA A O 1
ATOM 693 N N . PHE A 1 98 ? -2.695 6.804 -5.070 1.00 98.75 98 PHE A N 1
ATOM 694 C CA . PHE A 1 98 ? -1.481 6.114 -5.524 1.00 98.75 98 PHE A CA 1
ATOM 695 C C . PHE A 1 98 ? -1.814 5.103 -6.615 1.00 98.75 98 PHE A C 1
ATOM 697 O O . PHE A 1 98 ? -1.213 5.161 -7.678 1.00 98.75 98 PHE A O 1
ATOM 704 N N . TRP A 1 99 ? -2.795 4.225 -6.406 1.00 98.81 99 TRP A N 1
ATOM 705 C CA . TRP A 1 99 ? -3.132 3.202 -7.394 1.00 98.81 99 TRP A CA 1
ATOM 706 C C . TRP A 1 99 ? -3.714 3.781 -8.685 1.00 98.81 99 TRP A C 1
ATOM 708 O O . TRP A 1 99 ? -3.290 3.386 -9.772 1.00 98.81 99 TRP A O 1
ATOM 718 N N . LEU A 1 100 ? -4.610 4.769 -8.582 1.00 98.81 100 LEU A N 1
ATOM 719 C CA . LEU A 1 100 ? -5.144 5.480 -9.750 1.00 98.81 100 LEU A CA 1
ATOM 720 C C . LEU A 1 100 ? -4.031 6.180 -10.544 1.00 98.81 100 LEU A C 1
ATOM 722 O O . LEU A 1 100 ? -3.960 6.062 -11.771 1.00 98.81 100 LEU A O 1
ATOM 726 N N . SER A 1 101 ? -3.143 6.894 -9.847 1.00 98.50 101 SER A N 1
ATOM 727 C CA . SER A 1 101 ? -2.026 7.600 -10.479 1.00 98.50 101 SER A CA 1
ATOM 728 C C . SER A 1 101 ? -0.977 6.641 -11.032 1.00 98.50 101 SER A C 1
ATOM 730 O O . SER A 1 101 ? -0.514 6.869 -12.141 1.00 98.50 101 SER A O 1
ATOM 732 N N . TYR A 1 102 ? -0.657 5.545 -10.340 1.00 98.25 102 TYR A N 1
ATOM 733 C CA . TYR A 1 102 ? 0.284 4.522 -10.797 1.00 98.25 102 TYR A CA 1
ATOM 734 C C . TYR A 1 102 ? -0.232 3.792 -12.037 1.00 98.25 102 TYR A C 1
ATOM 736 O O . TYR A 1 102 ? 0.514 3.649 -13.000 1.00 98.25 102 TYR A O 1
ATOM 744 N N . ALA A 1 103 ? -1.507 3.388 -12.066 1.00 98.19 103 ALA A N 1
ATOM 745 C CA . ALA A 1 103 ? -2.103 2.772 -13.251 1.00 98.19 103 ALA A CA 1
ATOM 746 C C . ALA A 1 103 ? -2.052 3.716 -14.458 1.00 98.19 103 ALA A C 1
ATOM 748 O O . ALA A 1 103 ? -1.673 3.312 -15.555 1.00 98.19 103 ALA A O 1
ATOM 749 N N . THR A 1 104 ? -2.377 4.994 -14.242 1.00 97.44 104 THR A N 1
ATOM 750 C CA . THR A 1 104 ? -2.319 6.012 -15.298 1.00 97.44 104 THR A CA 1
ATOM 751 C C . THR A 1 104 ? -0.875 6.266 -15.744 1.00 97.44 104 THR A C 1
ATOM 753 O O . THR A 1 104 ? -0.595 6.327 -16.939 1.00 97.44 104 THR A O 1
ATOM 756 N N . TYR A 1 105 ? 0.054 6.371 -14.794 1.00 96.56 105 TYR A N 1
ATOM 757 C CA . TYR A 1 105 ? 1.484 6.544 -15.032 1.00 96.56 105 TYR A CA 1
ATOM 758 C C . TYR A 1 105 ? 2.061 5.403 -15.874 1.00 96.56 105 TYR A C 1
ATOM 760 O O . TYR A 1 105 ? 2.640 5.651 -16.933 1.00 96.56 105 TYR A O 1
ATOM 768 N N . ALA A 1 106 ? 1.843 4.164 -15.435 1.00 95.19 106 ALA A N 1
ATOM 769 C CA . ALA A 1 106 ? 2.348 2.964 -16.085 1.00 95.19 106 ALA A CA 1
ATOM 770 C C . ALA A 1 106 ? 1.744 2.754 -17.480 1.00 95.19 106 ALA A C 1
ATOM 772 O O . ALA A 1 106 ? 2.449 2.318 -18.382 1.00 95.19 106 ALA A O 1
ATOM 773 N N . GLN A 1 107 ? 0.462 3.080 -17.675 1.00 95.25 107 GLN A N 1
ATOM 774 C CA . GLN A 1 107 ? -0.214 2.852 -18.952 1.00 95.25 107 GLN A CA 1
ATOM 775 C C . GLN A 1 107 ? 0.042 3.955 -19.988 1.00 95.25 107 GLN A C 1
ATOM 777 O O . GLN A 1 107 ? 0.087 3.661 -21.180 1.00 95.25 107 GLN A O 1
ATOM 782 N N . PHE A 1 108 ? 0.146 5.218 -19.563 1.00 95.12 108 PHE A N 1
ATOM 783 C CA . PHE A 1 108 ? 0.085 6.357 -20.491 1.00 95.12 108 PHE A CA 1
ATOM 784 C C . PHE A 1 108 ? 1.310 7.270 -20.467 1.00 95.12 108 PHE A C 1
ATOM 786 O O . PHE A 1 108 ? 1.508 8.019 -21.420 1.00 95.12 108 PHE A O 1
ATOM 793 N N . PHE A 1 109 ? 2.119 7.250 -19.404 1.00 95.31 109 PHE A N 1
ATOM 794 C CA . PHE A 1 109 ? 3.195 8.231 -19.234 1.00 95.31 109 PHE A CA 1
ATOM 795 C C . PHE A 1 109 ? 4.595 7.623 -19.252 1.00 95.31 109 PHE A C 1
ATOM 797 O O . PHE A 1 109 ? 5.514 8.292 -19.713 1.00 95.31 109 PHE A O 1
ATOM 804 N N . VAL A 1 110 ? 4.778 6.383 -18.790 1.00 94.69 110 VAL A N 1
ATOM 805 C CA . VAL A 1 110 ? 6.120 5.798 -18.632 1.00 94.69 110 VAL A CA 1
ATOM 806 C C . VAL A 1 110 ? 6.888 5.687 -19.956 1.00 94.69 110 VAL A C 1
ATOM 808 O O . VAL A 1 110 ? 8.060 6.045 -20.007 1.00 94.69 110 VAL A O 1
ATOM 811 N N . GLU A 1 111 ? 6.226 5.283 -21.045 1.00 93.12 111 GLU A N 1
ATOM 812 C CA . GLU A 1 111 ? 6.853 5.132 -22.367 1.00 93.12 111 GLU A CA 1
ATOM 813 C C . GLU A 1 111 ? 7.356 6.476 -22.917 1.00 93.12 111 GLU A C 1
ATOM 815 O O . GLU A 1 111 ? 8.473 6.577 -23.424 1.00 93.12 111 GLU A O 1
ATOM 820 N N . ALA A 1 112 ? 6.570 7.541 -22.733 1.00 95.75 112 ALA A N 1
ATOM 821 C CA . ALA A 1 112 ? 6.905 8.883 -23.203 1.00 95.75 112 ALA A CA 1
ATOM 822 C C . ALA A 1 112 ? 8.136 9.490 -22.501 1.00 95.75 112 ALA A C 1
ATOM 824 O O . ALA A 1 112 ? 8.702 10.466 -22.993 1.00 95.75 112 ALA A O 1
ATOM 825 N N . LEU A 1 113 ? 8.565 8.930 -21.365 1.00 95.56 113 LEU A N 1
ATOM 826 C CA . LEU A 1 113 ? 9.739 9.396 -20.622 1.00 95.56 113 LEU A CA 1
ATOM 827 C C . LEU A 1 113 ? 11.066 8.873 -21.190 1.00 95.56 113 LEU A C 1
ATOM 829 O O . LEU A 1 113 ? 12.123 9.408 -20.838 1.00 95.56 113 LEU A O 1
ATOM 833 N N . GLY A 1 114 ? 11.038 7.852 -22.054 1.00 95.56 114 GLY A N 1
ATOM 834 C CA . GLY A 1 114 ? 12.235 7.259 -22.654 1.00 95.56 114 GLY A CA 1
ATOM 835 C C . GLY A 1 114 ? 13.308 6.922 -21.610 1.00 95.56 114 GLY A C 1
ATOM 836 O O . GLY A 1 114 ? 13.027 6.303 -20.588 1.00 95.56 114 GLY A O 1
ATOM 837 N N . ALA A 1 115 ? 14.540 7.390 -21.830 1.00 94.88 115 ALA A N 1
ATOM 838 C CA . ALA A 1 115 ? 15.672 7.146 -20.926 1.00 94.88 115 ALA A CA 1
ATOM 839 C C . ALA A 1 115 ? 15.503 7.734 -19.505 1.00 94.88 115 ALA A C 1
ATOM 841 O O . ALA A 1 115 ? 16.263 7.385 -18.607 1.00 94.88 115 ALA A O 1
ATOM 842 N N . GLY A 1 116 ? 14.533 8.630 -19.284 1.00 96.31 116 GLY A N 1
ATOM 843 C CA . GLY A 1 116 ? 14.236 9.210 -17.971 1.00 96.31 116 GLY A CA 1
ATOM 844 C C . GLY A 1 116 ? 13.222 8.419 -17.136 1.00 96.31 116 GLY A C 1
ATOM 845 O O . GLY A 1 116 ? 12.954 8.810 -15.998 1.00 96.31 116 GLY A O 1
ATOM 846 N N . ALA A 1 117 ? 12.642 7.340 -17.676 1.00 96.81 117 ALA A N 1
ATOM 847 C CA . ALA A 1 117 ? 11.560 6.591 -17.031 1.00 96.81 117 ALA A CA 1
ATOM 848 C C . ALA A 1 117 ? 11.947 6.049 -15.644 1.00 96.81 117 ALA A C 1
ATOM 850 O O . ALA A 1 117 ? 11.184 6.197 -14.687 1.00 96.81 117 ALA A O 1
ATOM 851 N N . ASP A 1 118 ? 13.155 5.505 -15.514 1.00 96.69 118 ASP A N 1
ATOM 852 C CA . ASP A 1 118 ? 13.674 4.927 -14.270 1.00 96.69 118 ASP A CA 1
ATOM 853 C C . ASP A 1 118 ? 13.843 5.976 -13.163 1.00 96.69 118 ASP A C 1
ATOM 855 O O . ASP A 1 118 ? 13.406 5.783 -12.024 1.00 96.69 118 ASP A O 1
ATOM 859 N N . ALA A 1 119 ? 14.405 7.140 -13.505 1.00 97.69 119 ALA A N 1
ATOM 860 C CA . ALA A 1 119 ? 14.569 8.252 -12.572 1.00 97.69 119 ALA A CA 1
ATOM 861 C C . ALA A 1 119 ? 13.214 8.818 -12.116 1.00 97.69 119 ALA A C 1
ATOM 863 O O . ALA A 1 119 ? 13.024 9.109 -10.932 1.00 97.69 119 ALA A O 1
ATOM 864 N N . ALA A 1 120 ? 12.253 8.936 -13.036 1.00 97.75 120 ALA A N 1
ATOM 865 C CA . ALA A 1 120 ? 10.902 9.386 -12.720 1.00 97.75 120 ALA A CA 1
ATOM 866 C C . ALA A 1 120 ? 10.142 8.375 -11.845 1.00 97.75 120 ALA A C 1
ATOM 868 O O . ALA A 1 120 ? 9.520 8.774 -10.860 1.00 97.75 120 ALA A O 1
ATOM 869 N N . THR A 1 121 ? 10.237 7.076 -12.155 1.00 98.19 121 THR A N 1
ATOM 870 C CA . THR A 1 121 ? 9.623 5.998 -11.359 1.00 98.19 121 THR A CA 1
ATOM 871 C C . THR A 1 121 ? 10.219 5.963 -9.954 1.00 98.19 121 THR A C 1
ATOM 873 O O . THR A 1 121 ? 9.488 5.881 -8.968 1.00 98.19 121 THR A O 1
ATOM 876 N N . SER A 1 122 ? 11.542 6.095 -9.849 1.00 98.44 122 SER A N 1
ATOM 877 C CA . SER A 1 122 ? 12.255 6.189 -8.574 1.00 98.44 122 SER A CA 1
ATOM 878 C C . SER A 1 122 ? 11.750 7.359 -7.725 1.00 98.44 122 SER A C 1
ATOM 880 O O . SER A 1 122 ? 11.350 7.159 -6.575 1.00 98.44 122 SER A O 1
ATOM 882 N N . LEU A 1 123 ? 11.676 8.567 -8.298 1.00 98.56 123 LEU A N 1
ATOM 883 C CA . LEU A 1 123 ? 11.156 9.747 -7.603 1.00 98.56 123 LEU A CA 1
ATOM 884 C C . LEU A 1 123 ? 9.698 9.554 -7.163 1.00 98.56 123 LEU A C 1
ATOM 886 O O . LEU A 1 123 ? 9.359 9.8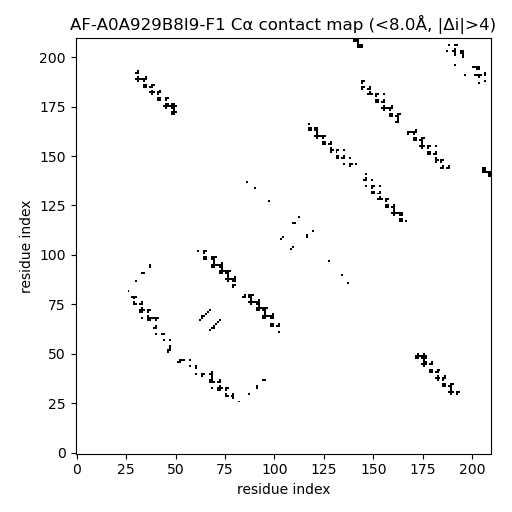72 -6.021 1.00 98.56 123 LEU A O 1
ATOM 890 N N . PHE A 1 124 ? 8.854 9.013 -8.045 1.00 98.62 124 PHE A N 1
ATOM 891 C CA . PHE A 1 124 ? 7.457 8.708 -7.742 1.00 98.62 124 PHE A CA 1
ATOM 892 C C . PHE A 1 124 ? 7.354 7.781 -6.523 1.00 98.62 124 PHE A C 1
ATOM 894 O O . PHE A 1 124 ? 6.676 8.111 -5.550 1.00 98.62 124 PHE A O 1
ATOM 901 N N . LEU A 1 125 ? 8.076 6.657 -6.525 1.00 98.75 125 LEU A N 1
ATOM 902 C CA . LEU A 1 125 ? 8.036 5.676 -5.439 1.00 98.75 125 LEU A CA 1
ATOM 903 C C . LEU A 1 125 ? 8.645 6.207 -4.135 1.00 98.75 125 LEU A C 1
ATOM 905 O O . LEU A 1 125 ? 8.089 5.954 -3.066 1.00 98.75 125 LEU A O 1
ATOM 909 N N . PHE A 1 126 ? 9.729 6.987 -4.191 1.00 98.81 126 PHE A N 1
ATOM 910 C CA . PHE A 1 126 ? 10.313 7.588 -2.989 1.00 98.81 126 PHE A CA 1
ATOM 911 C C . PHE A 1 126 ? 9.419 8.660 -2.359 1.00 98.81 126 PHE A C 1
ATOM 913 O O . PHE A 1 126 ? 9.353 8.740 -1.132 1.00 98.81 126 PHE A O 1
ATOM 920 N N . ALA A 1 127 ? 8.677 9.438 -3.151 1.00 98.81 127 ALA A N 1
ATOM 921 C CA . ALA A 1 127 ? 7.685 10.366 -2.608 1.00 98.81 127 ALA A CA 1
ATOM 922 C C . ALA A 1 127 ? 6.597 9.617 -1.812 1.00 98.81 127 ALA A C 1
ATOM 924 O O . ALA A 1 127 ? 6.258 10.004 -0.689 1.00 98.81 127 ALA A O 1
ATOM 925 N N . TRP A 1 128 ? 6.116 8.488 -2.341 1.00 98.81 128 TRP A N 1
ATOM 926 C CA . TRP A 1 128 ? 5.185 7.611 -1.627 1.00 98.81 128 TRP A CA 1
ATOM 927 C C . TRP A 1 128 ? 5.822 6.922 -0.416 1.00 98.81 128 TRP A C 1
ATOM 929 O O . TRP A 1 128 ? 5.153 6.743 0.603 1.00 98.81 128 TRP A O 1
ATOM 939 N N . ALA A 1 129 ? 7.113 6.584 -0.475 1.00 98.81 129 ALA A N 1
ATOM 940 C CA . ALA A 1 129 ? 7.845 6.045 0.667 1.00 98.81 129 ALA A CA 1
ATOM 941 C C . ALA A 1 129 ? 7.921 7.056 1.819 1.00 98.81 129 ALA A C 1
ATOM 943 O O . ALA A 1 129 ? 7.707 6.677 2.967 1.00 98.81 129 ALA A O 1
ATOM 944 N N . ILE A 1 130 ? 8.154 8.342 1.529 1.00 98.88 130 ILE A N 1
ATOM 945 C CA . ILE A 1 130 ? 8.134 9.419 2.535 1.00 98.88 130 ILE A CA 1
ATOM 946 C C . ILE A 1 130 ? 6.743 9.533 3.166 1.00 98.88 130 ILE A C 1
ATOM 948 O O . ILE A 1 130 ? 6.632 9.605 4.392 1.00 98.88 130 ILE A O 1
ATOM 952 N N . PHE A 1 131 ? 5.687 9.500 2.344 1.00 98.81 131 PHE A N 1
ATOM 953 C CA . PHE A 1 131 ? 4.307 9.488 2.834 1.00 98.81 131 PHE A CA 1
ATOM 954 C C . PHE A 1 131 ? 4.050 8.313 3.785 1.00 98.81 131 PHE A C 1
ATOM 956 O O . PHE A 1 131 ? 3.595 8.493 4.917 1.00 98.81 131 PHE A O 1
ATOM 963 N N . SER A 1 132 ? 4.409 7.107 3.350 1.00 98.75 132 SER A N 1
ATOM 964 C CA . SER A 1 132 ? 4.273 5.891 4.147 1.00 98.75 132 SER A CA 1
ATOM 965 C C . SER A 1 132 ? 5.100 5.955 5.438 1.00 98.75 132 SER A C 1
ATOM 967 O O . SER A 1 132 ? 4.624 5.544 6.496 1.00 98.75 132 SER A O 1
ATOM 969 N N . ALA A 1 133 ? 6.305 6.525 5.396 1.00 98.69 133 ALA A N 1
ATOM 970 C CA . ALA A 1 133 ? 7.194 6.611 6.548 1.00 98.69 133 ALA A CA 1
ATOM 971 C C . ALA A 1 133 ? 6.608 7.478 7.671 1.00 98.69 133 ALA A C 1
ATOM 973 O O . ALA A 1 133 ? 6.581 7.043 8.824 1.00 98.69 133 ALA A O 1
ATOM 974 N N . TYR A 1 134 ? 6.076 8.668 7.371 1.00 98.44 134 TYR A N 1
ATOM 975 C CA . TYR A 1 134 ? 5.465 9.482 8.429 1.00 98.44 134 TYR A CA 1
ATOM 976 C C . TYR A 1 134 ? 4.140 8.879 8.916 1.00 98.44 134 TYR A C 1
ATOM 978 O O . TYR A 1 134 ? 3.831 8.946 10.107 1.00 98.44 134 TYR A O 1
ATOM 986 N N . MET A 1 135 ? 3.374 8.232 8.031 1.00 98.56 135 MET A N 1
ATOM 987 C CA . MET A 1 135 ? 2.175 7.497 8.439 1.00 98.56 135 MET A CA 1
ATOM 988 C C . MET A 1 135 ? 2.522 6.305 9.339 1.00 98.56 135 MET A C 1
ATOM 990 O O . MET A 1 135 ? 1.773 6.009 10.266 1.00 98.56 135 MET A O 1
ATOM 994 N N . THR A 1 136 ? 3.688 5.680 9.148 1.00 98.56 136 THR A N 1
ATOM 995 C CA . THR A 1 136 ? 4.219 4.636 10.041 1.00 98.56 136 THR A CA 1
ATOM 996 C C . THR A 1 136 ? 4.424 5.169 11.458 1.00 98.56 136 THR A C 1
ATOM 998 O O . THR A 1 136 ? 4.070 4.491 12.422 1.00 98.56 136 THR A O 1
ATOM 1001 N N . VAL A 1 137 ? 4.935 6.397 11.607 1.00 98.44 137 VAL A N 1
ATOM 1002 C CA . VAL A 1 137 ? 5.085 7.043 12.925 1.00 98.44 137 VAL A CA 1
ATOM 1003 C C . VAL A 1 137 ? 3.725 7.207 13.607 1.00 98.44 137 VAL A C 1
ATOM 1005 O O . VAL A 1 137 ? 3.581 6.855 14.778 1.00 98.44 137 VAL A O 1
ATOM 1008 N N . ALA A 1 138 ? 2.706 7.670 12.877 1.00 97.50 138 ALA A N 1
ATOM 1009 C CA . ALA A 1 138 ? 1.342 7.756 13.403 1.00 97.50 138 ALA A CA 1
ATOM 1010 C C . ALA A 1 138 ? 0.756 6.366 13.733 1.00 97.50 138 ALA A C 1
ATOM 1012 O O . ALA A 1 138 ? 0.089 6.197 14.757 1.00 97.50 138 ALA A O 1
ATOM 1013 N N . ALA A 1 139 ? 1.060 5.350 12.918 1.00 97.25 139 ALA A N 1
ATOM 1014 C CA . ALA A 1 139 ? 0.564 3.986 13.078 1.00 97.25 139 ALA A CA 1
ATOM 1015 C C . ALA A 1 139 ? 1.017 3.314 14.386 1.00 97.25 139 ALA A C 1
ATOM 1017 O O . ALA A 1 139 ? 0.325 2.416 14.870 1.00 97.25 139 ALA A O 1
ATOM 1018 N N . VAL A 1 140 ? 2.105 3.777 15.019 1.00 97.06 140 VAL A N 1
ATOM 1019 C CA . VAL A 1 140 ? 2.565 3.285 16.337 1.00 97.06 140 VAL A CA 1
ATOM 1020 C C . VAL A 1 140 ? 1.469 3.383 17.409 1.00 97.06 140 VAL A C 1
ATOM 1022 O O . VAL A 1 140 ? 1.460 2.595 18.354 1.00 97.06 140 VAL A O 1
ATOM 1025 N N . ARG A 1 141 ? 0.526 4.322 17.262 1.00 95.25 141 ARG A N 1
ATOM 1026 C CA . ARG A 1 141 ? -0.608 4.529 18.179 1.00 95.25 141 ARG A CA 1
ATOM 1027 C C . ARG A 1 141 ? -1.945 4.006 17.633 1.00 95.25 141 ARG A C 1
ATOM 1029 O O . ARG A 1 141 ? -2.993 4.436 18.098 1.00 95.25 141 ARG A O 1
ATOM 1036 N N . THR A 1 142 ? -1.916 3.107 16.648 1.00 94.69 142 THR A N 1
ATOM 1037 C CA . THR A 1 142 ? -3.118 2.480 16.070 1.00 94.69 142 THR A CA 1
ATOM 1038 C C . THR A 1 142 ? -3.258 1.029 16.546 1.00 94.69 142 THR A C 1
ATOM 1040 O O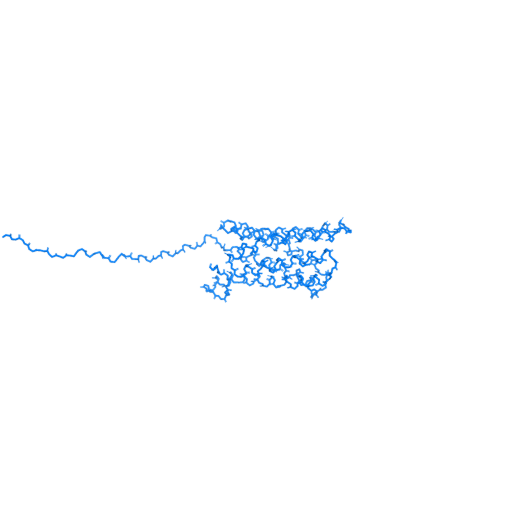 . THR A 1 142 ? -3.532 0.787 17.719 1.00 94.69 142 THR A O 1
ATOM 1043 N N . THR A 1 143 ? -3.037 0.053 15.667 1.00 95.31 143 THR A N 1
ATOM 1044 C CA . THR A 1 143 ? -3.046 -1.382 15.960 1.00 95.31 143 THR A CA 1
ATOM 1045 C C . THR A 1 143 ? -1.745 -2.012 15.449 1.00 95.31 143 THR A C 1
ATOM 1047 O O . THR A 1 143 ? -1.125 -1.477 14.524 1.00 95.31 143 THR A O 1
ATOM 1050 N N . PRO A 1 144 ? -1.293 -3.153 16.004 1.00 95.94 144 PRO A N 1
ATOM 1051 C CA . PRO A 1 144 ? -0.100 -3.836 15.499 1.00 95.94 144 PRO A CA 1
ATOM 1052 C C . PRO A 1 144 ? -0.232 -4.257 14.027 1.00 95.94 144 PRO A C 1
ATOM 1054 O O . PRO A 1 144 ? 0.767 -4.252 13.311 1.00 95.94 144 PRO A O 1
ATOM 1057 N N . VAL A 1 145 ? -1.446 -4.571 13.560 1.00 97.31 145 VAL A N 1
ATOM 1058 C CA . VAL A 1 145 ? -1.709 -4.905 12.151 1.00 97.31 145 VAL A CA 1
ATOM 1059 C C . VAL A 1 145 ? -1.465 -3.690 11.257 1.00 97.31 145 VAL A C 1
ATOM 1061 O O . VAL A 1 145 ? -0.710 -3.783 10.292 1.00 97.31 145 VAL A O 1
ATOM 1064 N N . VAL A 1 146 ? -2.041 -2.535 11.601 1.00 97.69 146 VAL A N 1
ATOM 1065 C CA . VAL A 1 146 ? -1.863 -1.292 10.833 1.00 97.69 146 VAL A CA 1
ATOM 1066 C C . VAL A 1 146 ? -0.400 -0.843 10.845 1.00 97.69 146 VAL A C 1
ATOM 1068 O O . VAL A 1 146 ? 0.142 -0.506 9.793 1.00 97.69 146 VAL A O 1
ATOM 1071 N N . LEU A 1 147 ? 0.271 -0.904 12.000 1.00 98.25 147 LEU A N 1
ATOM 1072 C CA . LEU A 1 147 ? 1.706 -0.626 12.091 1.00 98.25 147 LEU A CA 1
ATOM 1073 C C . LEU A 1 147 ? 2.519 -1.559 11.182 1.00 98.25 147 LEU A C 1
ATOM 1075 O O . LEU A 1 147 ? 3.383 -1.087 10.445 1.00 98.25 147 LEU A O 1
ATOM 1079 N N . GLY A 1 148 ? 2.219 -2.860 11.197 1.00 98.44 148 GLY A N 1
ATOM 1080 C CA . GLY A 1 148 ? 2.873 -3.849 10.342 1.00 98.44 148 GLY A CA 1
ATOM 1081 C C . GLY A 1 148 ? 2.722 -3.536 8.852 1.00 98.44 148 GLY A C 1
ATOM 1082 O O . GLY A 1 148 ? 3.719 -3.563 8.130 1.00 98.44 148 GLY A O 1
ATOM 1083 N N . VAL A 1 149 ? 1.515 -3.164 8.406 1.00 98.75 149 VAL A N 1
ATOM 1084 C CA . VAL A 1 149 ? 1.273 -2.736 7.016 1.00 98.75 149 VAL A CA 1
ATOM 1085 C C . VAL A 1 149 ? 2.162 -1.553 6.653 1.00 98.75 149 VAL A C 1
ATOM 1087 O O . VAL A 1 149 ? 2.864 -1.613 5.651 1.00 98.75 149 VAL A O 1
ATOM 1090 N N . PHE A 1 150 ? 2.177 -0.495 7.461 1.00 98.69 150 PHE A N 1
ATOM 1091 C CA . PHE A 1 150 ? 2.922 0.720 7.129 1.00 98.69 150 PHE A CA 1
ATOM 1092 C C . PHE A 1 150 ? 4.447 0.534 7.167 1.00 98.69 150 PHE A C 1
ATOM 1094 O O . PHE A 1 150 ? 5.147 1.064 6.300 1.00 98.69 150 PHE A O 1
ATOM 1101 N N . VAL A 1 151 ? 4.973 -0.270 8.098 1.00 98.88 151 VAL A N 1
ATOM 1102 C CA . VAL A 1 151 ? 6.404 -0.627 8.122 1.00 98.88 151 VAL A CA 1
ATOM 1103 C C . VAL A 1 151 ? 6.789 -1.388 6.852 1.00 98.88 151 VAL A C 1
ATOM 1105 O O . VAL A 1 151 ? 7.732 -0.997 6.160 1.00 98.88 151 VAL A O 1
ATOM 1108 N N . LEU A 1 152 ? 6.053 -2.452 6.521 1.00 98.88 152 LEU A N 1
ATOM 1109 C CA . LEU A 1 152 ? 6.350 -3.287 5.356 1.00 98.88 152 LEU A CA 1
ATOM 1110 C C . LEU A 1 152 ? 6.140 -2.528 4.041 1.00 98.88 152 LEU A C 1
ATOM 1112 O O . LEU A 1 152 ? 6.945 -2.665 3.119 1.00 98.88 152 LEU A O 1
ATOM 1116 N N . LEU A 1 153 ? 5.122 -1.670 3.967 1.00 98.88 153 LEU A N 1
ATOM 1117 C CA . LEU A 1 153 ? 4.866 -0.826 2.805 1.00 98.88 153 LEU A CA 1
ATOM 1118 C C . LEU A 1 153 ? 5.983 0.194 2.588 1.00 98.88 153 LEU A C 1
ATOM 1120 O O . LEU A 1 153 ? 6.440 0.374 1.461 1.00 98.88 153 LEU A O 1
ATOM 1124 N N . THR A 1 154 ? 6.476 0.816 3.660 1.00 98.88 154 THR A N 1
ATOM 1125 C CA . THR A 1 154 ? 7.615 1.740 3.576 1.00 98.88 154 THR A CA 1
ATOM 1126 C C . THR A 1 154 ? 8.850 1.018 3.035 1.00 98.88 154 THR A C 1
ATOM 1128 O O . THR A 1 154 ? 9.486 1.512 2.106 1.00 98.88 154 THR A O 1
ATOM 1131 N N . ILE A 1 155 ? 9.148 -0.184 3.542 1.00 98.88 155 ILE A N 1
ATOM 1132 C CA . ILE A 1 155 ? 10.245 -1.023 3.032 1.00 98.88 155 ILE A CA 1
ATOM 1133 C C . ILE A 1 155 ? 10.026 -1.361 1.551 1.00 98.88 155 ILE A C 1
ATOM 1135 O O . ILE A 1 155 ? 10.940 -1.209 0.745 1.00 98.88 155 ILE A O 1
ATOM 1139 N N . THR A 1 156 ? 8.811 -1.767 1.183 1.00 98.88 156 THR A N 1
ATOM 1140 C CA . THR A 1 156 ? 8.435 -2.109 -0.196 1.00 98.88 156 THR A CA 1
ATOM 1141 C C . THR A 1 156 ? 8.705 -0.948 -1.151 1.00 98.88 156 THR A C 1
ATOM 1143 O O . THR A 1 156 ? 9.395 -1.122 -2.154 1.00 98.88 156 THR A O 1
ATOM 1146 N N . LEU A 1 157 ? 8.218 0.252 -0.826 1.00 98.81 157 LEU A N 1
ATOM 1147 C CA . LEU A 1 157 ? 8.372 1.439 -1.671 1.00 98.81 157 LEU A CA 1
ATOM 1148 C C . LEU A 1 157 ? 9.835 1.881 -1.784 1.00 98.81 157 LEU A C 1
ATOM 1150 O O . LEU A 1 157 ? 10.276 2.236 -2.875 1.00 98.81 157 LEU A O 1
ATOM 1154 N N . VAL A 1 158 ? 10.606 1.806 -0.693 1.00 98.88 158 VAL A N 1
ATOM 1155 C CA . VAL A 1 158 ? 12.048 2.107 -0.715 1.00 98.88 158 VAL A CA 1
ATOM 1156 C C . VAL A 1 158 ? 12.805 1.120 -1.601 1.00 98.88 158 VAL A C 1
ATOM 1158 O O . VAL A 1 158 ? 13.619 1.548 -2.417 1.00 98.88 158 VAL A O 1
ATOM 1161 N N . LEU A 1 159 ? 12.535 -0.183 -1.477 1.00 98.81 159 LEU A N 1
ATOM 1162 C CA . LEU A 1 159 ? 13.197 -1.209 -2.285 1.00 98.81 159 LEU A CA 1
ATOM 1163 C C . LEU A 1 159 ? 12.873 -1.053 -3.773 1.00 98.81 159 LEU A C 1
ATOM 1165 O O . LEU A 1 159 ? 13.787 -1.087 -4.591 1.00 98.81 159 LEU A O 1
ATOM 1169 N N . LEU A 1 160 ? 11.604 -0.828 -4.127 1.00 98.75 160 LEU A N 1
ATOM 1170 C CA . LEU A 1 160 ? 11.191 -0.645 -5.523 1.00 98.75 160 LEU A CA 1
ATOM 1171 C C . LEU A 1 160 ? 11.688 0.687 -6.115 1.00 98.75 160 LEU A C 1
ATOM 1173 O O . LEU A 1 160 ? 12.098 0.730 -7.278 1.00 98.75 160 LEU A O 1
ATOM 1177 N N . GLY A 1 161 ? 11.713 1.763 -5.322 1.00 98.69 161 GLY A N 1
ATOM 1178 C CA . GLY A 1 161 ? 12.307 3.041 -5.726 1.00 98.69 161 GLY A CA 1
ATOM 1179 C C . GLY A 1 161 ? 13.810 2.912 -5.980 1.00 98.69 161 GLY A C 1
ATOM 1180 O O . GLY A 1 161 ? 14.304 3.317 -7.033 1.00 98.69 161 GLY A O 1
ATOM 1181 N N . ALA A 1 162 ? 14.533 2.252 -5.071 1.00 98.62 162 ALA A N 1
ATOM 1182 C CA . ALA A 1 162 ? 15.958 1.972 -5.232 1.00 98.62 162 ALA A CA 1
ATOM 1183 C C . ALA A 1 162 ? 16.243 1.023 -6.408 1.00 98.62 162 ALA A C 1
ATOM 1185 O O . ALA A 1 162 ? 17.235 1.209 -7.115 1.00 98.62 162 ALA A O 1
ATOM 1186 N N . ALA A 1 163 ? 15.371 0.041 -6.654 1.00 98.50 163 ALA A N 1
ATOM 1187 C CA . ALA A 1 163 ? 15.457 -0.832 -7.820 1.00 98.50 163 ALA A CA 1
ATOM 1188 C C . ALA A 1 163 ? 15.344 -0.030 -9.121 1.00 98.50 163 ALA A C 1
ATOM 1190 O O . ALA A 1 163 ? 16.200 -0.169 -9.988 1.00 98.50 163 ALA A O 1
ATOM 1191 N N . SER A 1 164 ? 14.363 0.874 -9.205 1.00 97.69 164 SER A N 1
ATOM 1192 C CA . SER A 1 164 ? 14.183 1.762 -10.362 1.00 97.69 164 SER A CA 1
ATOM 1193 C C . SER A 1 164 ? 15.390 2.687 -10.548 1.00 97.69 164 SER A C 1
ATOM 1195 O O . SER A 1 164 ? 15.863 2.868 -11.657 1.00 97.69 164 SER A O 1
ATOM 1197 N N . ALA A 1 165 ? 15.960 3.222 -9.463 1.00 96.94 165 ALA A N 1
ATOM 1198 C CA . ALA A 1 165 ? 17.131 4.102 -9.536 1.00 96.94 165 ALA A CA 1
ATOM 1199 C C . ALA A 1 165 ? 18.418 3.401 -10.006 1.00 96.94 165 ALA A C 1
ATOM 1201 O O . ALA A 1 165 ? 19.299 4.044 -10.572 1.00 96.94 165 ALA A O 1
ATOM 1202 N N . SER A 1 166 ? 18.567 2.113 -9.693 1.00 97.25 166 SER A N 1
ATOM 1203 C CA . SER A 1 166 ? 19.818 1.367 -9.886 1.00 97.25 166 SER A CA 1
ATOM 1204 C C . SER A 1 166 ? 19.765 0.339 -11.017 1.00 97.25 166 SER A C 1
ATOM 1206 O O . SER A 1 166 ? 20.810 -0.184 -11.397 1.00 97.25 166 SER A O 1
ATOM 1208 N N . GLY A 1 167 ? 18.572 -0.006 -11.511 1.00 94.31 167 GLY A N 1
ATOM 1209 C CA . GLY A 1 167 ? 18.350 -1.136 -12.419 1.00 94.31 167 GLY A CA 1
ATOM 1210 C C . GLY A 1 167 ? 18.572 -2.510 -11.769 1.00 94.31 167 GLY A C 1
ATOM 1211 O O . GLY A 1 167 ? 18.624 -3.528 -12.461 1.00 94.31 167 GLY A O 1
ATOM 1212 N N . ALA A 1 168 ? 18.739 -2.579 -10.442 1.00 96.19 168 ALA A N 1
ATOM 1213 C CA . ALA A 1 168 ? 19.088 -3.817 -9.754 1.00 96.19 168 ALA A CA 1
ATOM 1214 C C . ALA A 1 168 ? 17.871 -4.744 -9.588 1.00 96.19 168 ALA A C 1
ATOM 1216 O O . ALA A 1 168 ? 17.085 -4.599 -8.650 1.00 96.19 168 ALA A O 1
ATOM 1217 N N . GLY A 1 169 ? 17.769 -5.776 -10.433 1.00 96.44 169 GLY A N 1
ATOM 1218 C CA . GLY A 1 169 ? 16.680 -6.766 -10.377 1.00 96.44 169 GLY A CA 1
ATOM 1219 C C . GLY A 1 169 ? 16.523 -7.477 -9.021 1.00 96.44 169 GLY A C 1
ATOM 1220 O O . GLY A 1 169 ? 15.412 -7.822 -8.625 1.00 96.44 169 GLY A O 1
ATOM 1221 N N . ALA A 1 170 ? 17.608 -7.634 -8.254 1.00 97.88 170 ALA A N 1
ATOM 1222 C CA . ALA A 1 170 ? 17.548 -8.183 -6.897 1.00 97.88 170 ALA A CA 1
ATOM 1223 C C . ALA A 1 170 ? 16.728 -7.302 -5.933 1.00 97.88 170 ALA A C 1
ATOM 1225 O O . ALA A 1 170 ? 16.019 -7.831 -5.077 1.00 97.88 170 ALA A O 1
ATOM 1226 N N . LEU A 1 171 ? 16.786 -5.973 -6.089 1.00 98.50 171 LEU A N 1
ATOM 1227 C CA . LEU A 1 171 ? 15.974 -5.042 -5.301 1.00 98.50 171 LEU A CA 1
ATOM 1228 C C . LEU A 1 171 ? 14.505 -5.091 -5.728 1.00 98.50 171 LEU A C 1
ATOM 1230 O O . LEU A 1 171 ? 13.637 -5.052 -4.858 1.00 98.50 171 LEU A O 1
ATOM 1234 N N . THR A 1 172 ? 14.221 -5.260 -7.026 1.00 98.56 172 THR A N 1
ATOM 1235 C CA . THR A 1 172 ? 12.853 -5.502 -7.522 1.00 98.56 172 THR A CA 1
ATOM 1236 C C . THR A 1 172 ? 12.251 -6.733 -6.851 1.00 98.56 172 THR A C 1
ATOM 1238 O O . THR A 1 172 ? 11.163 -6.657 -6.281 1.00 98.56 172 THR A O 1
ATOM 1241 N N . M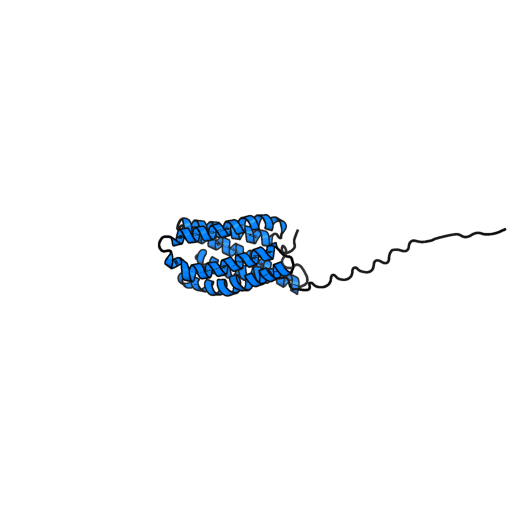ET A 1 173 ? 13.002 -7.838 -6.829 1.00 98.50 173 MET A N 1
ATOM 1242 C CA . MET A 1 173 ? 12.566 -9.090 -6.210 1.00 98.50 173 MET A CA 1
ATOM 1243 C C . MET A 1 173 ? 12.369 -8.954 -4.698 1.00 98.50 173 MET A C 1
ATOM 1245 O O . MET A 1 173 ? 11.341 -9.381 -4.171 1.00 98.50 173 MET A O 1
ATOM 1249 N N . ALA A 1 174 ? 13.308 -8.312 -3.998 1.00 98.75 174 ALA A N 1
ATOM 1250 C CA . ALA A 1 174 ? 13.179 -8.043 -2.567 1.00 98.75 174 ALA A CA 1
ATOM 1251 C C . ALA A 1 174 ? 11.954 -7.162 -2.253 1.00 98.75 174 ALA A C 1
ATOM 1253 O O . ALA A 1 174 ? 11.199 -7.462 -1.327 1.00 98.75 174 ALA A O 1
ATOM 1254 N N . GLY A 1 175 ? 11.721 -6.113 -3.050 1.00 98.75 175 GLY A N 1
ATOM 1255 C CA . GLY A 1 175 ? 10.535 -5.262 -2.954 1.00 98.75 175 GLY A CA 1
ATOM 1256 C C . GLY A 1 175 ? 9.243 -6.028 -3.237 1.00 98.75 175 GLY A C 1
ATOM 1257 O O . GLY A 1 175 ? 8.250 -5.837 -2.539 1.00 98.75 175 GLY A O 1
ATOM 1258 N N . GLY A 1 176 ? 9.260 -6.961 -4.192 1.00 98.81 176 GLY A N 1
ATOM 1259 C CA . GLY A 1 176 ? 8.155 -7.882 -4.448 1.00 98.81 176 GLY A CA 1
ATOM 1260 C C . GLY A 1 176 ? 7.794 -8.720 -3.224 1.00 98.81 176 GLY A C 1
ATOM 1261 O O . GLY A 1 176 ? 6.645 -8.700 -2.789 1.00 98.81 176 GLY A O 1
ATOM 1262 N N . TRP A 1 177 ? 8.769 -9.384 -2.601 1.00 98.88 177 TRP A N 1
ATOM 1263 C CA . TRP A 1 177 ? 8.531 -10.172 -1.385 1.00 98.88 177 TRP A CA 1
ATOM 1264 C C . TRP A 1 177 ? 8.047 -9.324 -0.204 1.00 98.88 177 TRP A C 1
ATOM 1266 O O . TRP A 1 177 ? 7.105 -9.719 0.485 1.00 98.88 177 TRP A O 1
ATOM 1276 N N . ALA A 1 178 ? 8.633 -8.143 0.006 1.00 98.81 178 ALA A N 1
ATOM 1277 C CA . ALA A 1 178 ? 8.157 -7.204 1.022 1.00 98.81 178 ALA A CA 1
ATOM 1278 C C . ALA A 1 178 ? 6.699 -6.779 0.763 1.00 98.81 178 ALA A C 1
ATOM 1280 O O . ALA A 1 178 ? 5.888 -6.735 1.693 1.00 98.81 178 ALA A O 1
ATOM 1281 N N . GLY A 1 179 ? 6.332 -6.544 -0.498 1.00 98.88 179 GLY A N 1
ATOM 1282 C CA . GLY A 1 179 ? 4.969 -6.184 -0.879 1.00 98.88 179 GLY A CA 1
ATOM 1283 C C . GLY A 1 179 ? 3.970 -7.334 -0.713 1.00 98.88 179 GLY A C 1
ATOM 1284 O O . GLY A 1 179 ? 2.859 -7.101 -0.239 1.00 98.88 179 GLY A O 1
ATOM 1285 N N . LEU A 1 180 ? 4.371 -8.586 -0.971 1.00 98.94 180 LEU A N 1
ATOM 1286 C CA . LEU A 1 180 ? 3.545 -9.761 -0.657 1.00 98.94 180 LEU A CA 1
ATOM 1287 C C . LEU A 1 180 ? 3.250 -9.843 0.843 1.00 98.94 180 LEU A C 1
ATOM 1289 O O . LEU A 1 180 ? 2.095 -10.004 1.234 1.00 98.94 180 LEU A O 1
ATOM 1293 N N . LEU A 1 181 ? 4.269 -9.678 1.692 1.00 98.88 181 LEU A N 1
ATOM 1294 C CA . LEU A 1 181 ? 4.080 -9.652 3.145 1.00 98.88 181 LEU A CA 1
ATOM 1295 C C . LEU A 1 181 ? 3.176 -8.489 3.572 1.00 98.88 181 LEU A C 1
ATOM 1297 O O . LEU A 1 181 ? 2.267 -8.685 4.377 1.00 98.88 181 LEU A O 1
ATOM 1301 N N . THR A 1 182 ? 3.374 -7.303 2.990 1.00 98.88 182 THR A N 1
ATOM 1302 C CA . THR A 1 182 ? 2.515 -6.130 3.216 1.00 98.88 182 THR A CA 1
ATOM 1303 C C . THR A 1 182 ? 1.049 -6.459 2.918 1.00 98.88 182 THR A C 1
ATOM 1305 O O . THR A 1 182 ? 0.171 -6.205 3.745 1.00 98.88 182 THR A O 1
ATOM 1308 N N . ALA A 1 183 ? 0.782 -7.061 1.757 1.00 98.88 183 ALA A N 1
ATOM 1309 C CA . ALA A 1 183 ? -0.559 -7.429 1.326 1.00 98.88 183 ALA A CA 1
ATOM 1310 C C . ALA A 1 183 ? -1.205 -8.471 2.246 1.00 98.88 183 ALA A C 1
ATOM 1312 O O . ALA A 1 183 ? -2.371 -8.327 2.609 1.00 98.88 183 ALA A O 1
ATOM 1313 N N . LEU A 1 184 ? -0.452 -9.488 2.672 1.00 98.81 184 LEU A N 1
ATOM 1314 C CA . LEU A 1 184 ? -0.951 -10.519 3.586 1.00 98.81 184 LEU A CA 1
ATOM 1315 C C . LEU A 1 184 ? -1.343 -9.937 4.951 1.00 98.81 184 LEU A C 1
ATOM 1317 O O . LEU A 1 184 ? -2.401 -10.281 5.478 1.00 98.81 184 LEU A O 1
ATOM 1321 N N . VAL A 1 185 ? -0.545 -9.016 5.503 1.00 98.75 185 VAL A N 1
ATOM 1322 C CA . VAL A 1 185 ? -0.887 -8.327 6.761 1.00 98.75 185 VAL A CA 1
ATOM 1323 C C . VAL A 1 185 ? -2.115 -7.426 6.578 1.00 98.75 185 VAL A C 1
ATOM 1325 O O . VAL A 1 185 ? -2.997 -7.402 7.438 1.00 98.75 185 VAL A O 1
ATOM 1328 N N . ALA A 1 186 ? -2.230 -6.726 5.446 1.00 98.75 186 ALA A N 1
ATOM 1329 C CA . ALA A 1 186 ? -3.401 -5.901 5.153 1.00 98.75 186 ALA A CA 1
ATOM 1330 C C . ALA A 1 186 ? -4.681 -6.744 5.001 1.00 98.75 186 ALA A C 1
ATOM 1332 O O . ALA A 1 186 ? -5.717 -6.403 5.578 1.00 98.75 186 ALA A O 1
ATOM 1333 N N . TRP A 1 187 ? -4.612 -7.886 4.311 1.00 98.62 187 TRP A N 1
ATOM 1334 C CA . TRP A 1 187 ? -5.730 -8.826 4.237 1.00 98.62 187 TRP A CA 1
ATOM 1335 C C . TRP A 1 187 ? -6.076 -9.434 5.587 1.00 98.62 187 TRP A C 1
ATOM 1337 O O . TRP A 1 187 ? -7.258 -9.593 5.867 1.00 98.62 187 TRP A O 1
ATOM 1347 N N . TYR A 1 188 ? -5.096 -9.719 6.446 1.00 98.56 188 TYR A N 1
ATOM 1348 C CA . TYR A 1 188 ? -5.370 -10.147 7.816 1.00 98.56 188 TYR A CA 1
ATOM 1349 C C . TYR A 1 188 ? -6.192 -9.093 8.578 1.00 98.56 188 TYR A C 1
ATOM 1351 O O . TYR A 1 188 ? -7.171 -9.434 9.243 1.00 98.56 188 TYR A O 1
ATOM 1359 N N . GLY A 1 189 ? -5.860 -7.806 8.423 1.00 97.81 189 GLY A N 1
ATOM 1360 C CA . GLY A 1 189 ? -6.651 -6.711 8.992 1.00 97.81 189 GLY A CA 1
ATOM 1361 C C . GLY A 1 189 ? -8.061 -6.614 8.411 1.00 97.81 189 GLY A C 1
ATOM 1362 O O . GLY A 1 189 ? -9.041 -6.525 9.151 1.00 97.81 189 GLY A O 1
ATOM 1363 N N . SER A 1 190 ? -8.180 -6.713 7.085 1.00 98.31 190 SER A N 1
ATOM 1364 C CA . SER A 1 190 ? -9.475 -6.758 6.396 1.00 98.31 190 SER A CA 1
ATOM 1365 C C . SER A 1 190 ? -10.336 -7.931 6.866 1.00 98.31 190 SER A C 1
ATOM 1367 O O . SER A 1 190 ? -11.518 -7.752 7.153 1.00 98.31 190 SER A O 1
ATOM 1369 N N . ALA A 1 191 ? -9.752 -9.125 6.945 1.00 97.88 191 ALA A N 1
ATOM 1370 C CA . ALA A 1 191 ? -10.427 -10.339 7.367 1.00 97.88 191 ALA A CA 1
ATOM 1371 C C . ALA A 1 191 ? -10.871 -10.225 8.823 1.00 97.88 191 ALA A C 1
ATOM 1373 O O . ALA A 1 191 ? -12.018 -10.535 9.120 1.00 97.88 191 ALA A O 1
ATOM 1374 N N . GLY A 1 192 ? -10.015 -9.723 9.717 1.00 96.19 192 GLY A N 1
ATOM 1375 C CA . GLY A 1 192 ? -10.379 -9.518 11.116 1.00 96.19 192 GLY A CA 1
ATOM 1376 C C . GLY A 1 192 ? -11.533 -8.540 11.291 1.00 96.19 192 GLY A C 1
ATOM 1377 O O . GLY A 1 192 ? -12.463 -8.842 12.033 1.00 96.19 192 GLY A O 1
ATOM 1378 N N . GLY A 1 193 ? -11.547 -7.432 10.548 1.00 93.44 193 GLY A N 1
ATOM 1379 C CA . GLY A 1 193 ? -12.651 -6.474 10.617 1.00 93.44 193 GLY A CA 1
ATOM 1380 C C . GLY A 1 193 ? -14.004 -7.035 10.155 1.00 93.44 193 GLY A C 1
ATOM 1381 O O . GLY A 1 193 ? -15.032 -6.660 10.709 1.00 93.44 193 GLY A O 1
ATOM 1382 N N . VAL A 1 194 ? -14.030 -7.978 9.203 1.00 95.25 194 VAL A N 1
ATOM 1383 C CA . VAL A 1 194 ? -15.280 -8.635 8.762 1.00 95.25 194 VAL A CA 1
ATOM 1384 C C . VAL A 1 194 ? -15.632 -9.838 9.640 1.00 95.25 194 VAL A C 1
ATOM 1386 O O . VAL A 1 194 ? -16.759 -9.953 10.116 1.00 95.25 194 VAL A O 1
ATOM 1389 N N . ILE A 1 195 ? -14.683 -10.749 9.861 1.00 96.06 195 ILE A N 1
ATOM 1390 C CA . ILE A 1 195 ? -14.911 -12.019 10.559 1.00 96.06 195 ILE A CA 1
ATOM 1391 C C . ILE A 1 195 ? -15.263 -11.769 12.023 1.00 96.06 195 ILE A C 1
ATOM 1393 O O . ILE A 1 195 ? -16.261 -12.312 12.494 1.00 96.06 195 ILE A O 1
ATOM 1397 N N . ASN A 1 196 ? -14.501 -10.931 12.734 1.00 94.12 196 ASN A N 1
ATOM 1398 C CA . ASN A 1 196 ? -14.775 -10.664 14.148 1.00 94.12 196 ASN A CA 1
ATOM 1399 C C . ASN A 1 196 ? -16.144 -9.996 14.332 1.00 94.12 196 ASN A C 1
ATOM 1401 O O . ASN A 1 196 ? -16.869 -10.335 15.266 1.00 94.12 196 ASN A O 1
ATOM 1405 N N . LEU A 1 197 ? -16.514 -9.093 13.414 1.00 91.00 197 LEU A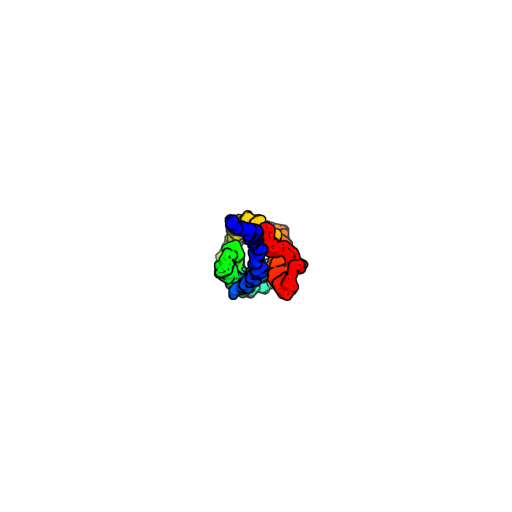 N 1
ATOM 1406 C CA . LEU A 1 197 ? -17.820 -8.435 13.406 1.00 91.00 197 LEU A CA 1
ATOM 1407 C C . LEU A 1 197 ? -18.956 -9.450 13.230 1.00 91.00 197 LEU A C 1
ATOM 1409 O O . LEU A 1 197 ? -19.876 -9.479 14.042 1.00 91.00 197 LEU A O 1
ATOM 1413 N N . VAL A 1 198 ? -18.881 -10.302 12.202 1.00 93.50 198 VAL A N 1
ATOM 1414 C CA . VAL A 1 198 ? -19.921 -11.306 11.906 1.00 93.50 198 VAL A CA 1
ATOM 1415 C C . VAL A 1 198 ? -20.058 -12.329 13.035 1.00 93.50 198 VAL A C 1
ATOM 1417 O O . VAL A 1 198 ? -21.164 -12.770 13.339 1.00 93.50 198 VAL A O 1
ATOM 1420 N N . TRP A 1 199 ? -18.949 -12.703 13.671 1.00 93.81 199 TRP A N 1
ATOM 1421 C CA . TRP A 1 199 ? -18.944 -13.673 14.767 1.00 93.81 199 TRP A CA 1
ATOM 1422 C C . TRP A 1 199 ? -19.234 -13.069 16.146 1.00 93.81 199 TRP A C 1
ATOM 1424 O O . TRP A 1 199 ? -19.427 -13.826 17.097 1.00 93.81 199 TRP A O 1
ATOM 1434 N N . GLY A 1 200 ? -19.227 -11.741 16.286 1.00 91.06 200 GLY A N 1
ATOM 1435 C CA . GLY A 1 200 ? -19.430 -11.054 17.564 1.00 91.06 200 GLY A CA 1
ATOM 1436 C C . GLY A 1 200 ? -18.345 -11.326 18.618 1.00 91.06 200 GLY A C 1
ATOM 1437 O O . GLY A 1 200 ? -18.602 -11.166 19.809 1.00 91.06 200 GLY A O 1
ATOM 1438 N N . ARG A 1 201 ? -17.149 -11.777 18.211 1.00 88.06 201 ARG A N 1
ATOM 1439 C CA . ARG A 1 201 ? -16.005 -12.065 19.100 1.00 88.06 201 ARG A CA 1
ATOM 1440 C C . ARG A 1 201 ? -14.675 -11.929 18.360 1.00 88.06 201 ARG A C 1
ATOM 1442 O O . ARG A 1 201 ? -14.636 -12.035 17.138 1.00 88.06 201 ARG A O 1
ATOM 1449 N N . ASP A 1 202 ? -13.583 -11.756 19.099 1.00 89.81 202 ASP A N 1
ATOM 1450 C CA . ASP A 1 202 ? -12.240 -11.628 18.523 1.00 89.81 202 ASP A CA 1
ATOM 1451 C C . ASP A 1 202 ? -11.660 -13.002 18.130 1.00 89.81 202 ASP A C 1
ATOM 1453 O O . ASP A 1 202 ? -11.161 -13.746 18.975 1.00 89.81 202 ASP A O 1
ATOM 1457 N N . LEU A 1 203 ? -11.784 -13.370 16.850 1.00 92.69 203 LEU A N 1
ATOM 1458 C CA . LEU A 1 203 ? -11.183 -14.577 16.266 1.00 92.69 203 LEU A CA 1
ATOM 1459 C C . LEU A 1 203 ? -9.808 -14.304 15.651 1.00 92.69 203 LEU A C 1
ATOM 1461 O O . LEU A 1 203 ? -8.936 -15.172 15.684 1.00 92.69 203 LEU A O 1
ATOM 1465 N N . LEU A 1 204 ? -9.629 -13.116 15.074 1.00 93.06 204 LEU A N 1
ATOM 1466 C CA . LEU A 1 204 ? -8.384 -12.653 14.468 1.00 93.06 204 LEU A CA 1
ATOM 1467 C C . LEU A 1 204 ? -7.827 -11.471 15.279 1.00 93.06 204 LEU A C 1
ATOM 1469 O O . LEU A 1 204 ? -8.168 -10.314 14.993 1.00 93.06 204 LEU A O 1
ATOM 1473 N N . PRO A 1 205 ? -6.962 -11.747 16.275 1.00 90.44 205 PRO A N 1
ATOM 1474 C CA . PRO A 1 205 ? -6.498 -10.741 17.220 1.00 90.44 205 PRO A CA 1
ATOM 1475 C C . PRO A 1 205 ? -5.590 -9.697 16.567 1.00 90.44 205 PRO A C 1
ATOM 1477 O O . PRO A 1 205 ? -4.947 -9.942 15.545 1.00 90.44 205 PRO A O 1
ATOM 1480 N N . GLY A 1 206 ? -5.480 -8.534 17.211 1.00 86.06 206 GLY A N 1
ATOM 1481 C CA . GLY A 1 206 ? -4.568 -7.456 16.804 1.00 86.06 206 GLY A CA 1
ATOM 1482 C C . GLY A 1 206 ? -5.210 -6.331 15.988 1.00 86.06 206 GLY A C 1
ATOM 1483 O O . GLY A 1 206 ? -4.503 -5.408 15.592 1.00 86.06 206 GLY A O 1
ATOM 1484 N N . ASN A 1 207 ? -6.529 -6.379 15.775 1.00 79.94 207 ASN A N 1
ATOM 1485 C CA . ASN A 1 207 ? -7.304 -5.318 15.117 1.00 79.94 207 ASN A CA 1
ATOM 1486 C C . ASN A 1 207 ? -7.942 -4.314 16.094 1.00 79.94 207 ASN A C 1
ATOM 1488 O O . ASN A 1 207 ? -8.494 -3.309 15.658 1.00 79.94 207 ASN A O 1
ATOM 1492 N N . ALA A 1 208 ? -7.839 -4.552 17.403 1.00 73.81 208 ALA A N 1
ATOM 1493 C CA . ALA A 1 208 ? -8.254 -3.600 18.428 1.00 73.81 208 ALA A CA 1
ATOM 1494 C C . ALA A 1 208 ? -7.090 -2.654 18.804 1.00 73.81 208 ALA A C 1
ATOM 1496 O O . ALA A 1 208 ? -5.944 -3.117 18.892 1.00 73.81 208 ALA A O 1
ATOM 1497 N N . PRO A 1 209 ? -7.352 -1.349 19.026 1.00 61.22 209 PRO A N 1
ATOM 1498 C CA . PRO A 1 209 ? -6.369 -0.422 19.585 1.00 61.22 209 PRO A CA 1
ATOM 1499 C C . PRO A 1 209 ? -5.861 -0.895 20.954 1.00 61.22 209 PRO A C 1
ATOM 1501 O O . PRO A 1 209 ? -6.600 -1.541 21.698 1.00 61.22 209 PRO A O 1
ATOM 1504 N N . ARG A 1 210 ? -4.602 -0.575 21.270 1.00 53.75 210 ARG A N 1
ATOM 1505 C CA . ARG A 1 210 ? -4.021 -0.776 22.608 1.00 53.75 210 ARG A CA 1
ATOM 1506 C C . ARG A 1 210 ? -4.335 0.385 23.538 1.00 53.75 210 ARG A C 1
ATOM 1508 O O . ARG A 1 210 ? -4.317 1.534 23.041 1.00 53.75 210 ARG A O 1
#

Radius of gyration: 24.88 Å; Cα contacts (8 Å, |Δi|>4): 295; chains: 1; bounding box: 64×31×102 Å

Solvent-accessible surface area (backbone atoms only — not comparable to full-atom values): 10522 Å² total; per-residue (Å²): 135,87,84,89,84,86,87,82,88,72,84,67,80,76,79,76,68,75,78,74,76,77,74,75,71,95,62,81,81,32,60,30,55,20,28,36,20,42,12,56,33,38,29,56,48,14,40,39,38,43,65,76,46,70,65,91,61,51,70,69,38,40,65,34,16,44,51,33,14,4,49,47,4,28,53,20,6,56,49,19,45,73,73,69,34,57,68,54,14,53,51,22,30,51,50,6,49,47,24,38,49,46,37,48,36,67,75,71,45,42,74,82,42,56,95,48,30,38,59,51,51,14,51,56,31,40,55,52,19,54,53,30,46,57,50,27,62,59,22,74,78,42,24,66,40,57,25,48,26,28,50,29,42,22,51,16,26,44,29,40,13,51,14,39,64,65,70,40,63,68,34,29,28,52,15,7,50,33,23,36,53,21,14,53,41,25,35,49,46,16,46,23,57,48,52,20,59,76,68,76,46,87,79,49,81,49,76,60,69,124